Protein AF-A0A7C3ITI5-F1 (afdb_monomer_lite)

Structure (mmCIF, N/CA/C/O backbone):
data_AF-A0A7C3ITI5-F1
#
_entry.id   AF-A0A7C3ITI5-F1
#
loop_
_atom_site.group_PDB
_atom_site.id
_atom_site.type_symbol
_atom_site.label_atom_id
_atom_site.label_alt_id
_atom_site.label_comp_id
_atom_site.label_asym_id
_atom_site.label_entity_id
_atom_site.label_seq_id
_atom_site.pdbx_PDB_ins_code
_atom_site.Cartn_x
_atom_site.Cartn_y
_atom_site.Cartn_z
_atom_site.occupancy
_atom_site.B_iso_or_equiv
_atom_site.auth_seq_id
_atom_site.auth_comp_id
_atom_site.auth_asym_id
_atom_site.auth_atom_id
_atom_site.pdbx_PDB_model_num
ATOM 1 N N . ALA A 1 1 ? 2.422 -7.243 2.481 1.00 80.62 1 ALA A N 1
ATOM 2 C CA . ALA A 1 1 ? 2.087 -6.909 3.890 1.00 80.62 1 ALA A CA 1
ATOM 3 C C . ALA A 1 1 ? 1.734 -5.428 4.066 1.00 80.62 1 ALA A C 1
ATOM 5 O O . ALA A 1 1 ? 0.606 -5.150 4.445 1.00 80.62 1 ALA A O 1
ATOM 6 N N . HIS A 1 2 ? 2.631 -4.502 3.712 1.00 90.94 2 HIS A N 1
ATOM 7 C CA . HIS A 1 2 ? 2.462 -3.052 3.901 1.00 90.94 2 HIS A CA 1
ATOM 8 C C . HIS A 1 2 ? 1.204 -2.448 3.232 1.00 90.94 2 HIS A C 1
ATOM 10 O O . HIS A 1 2 ? 0.507 -1.660 3.861 1.00 90.94 2 HIS A O 1
ATOM 16 N N . VAL A 1 3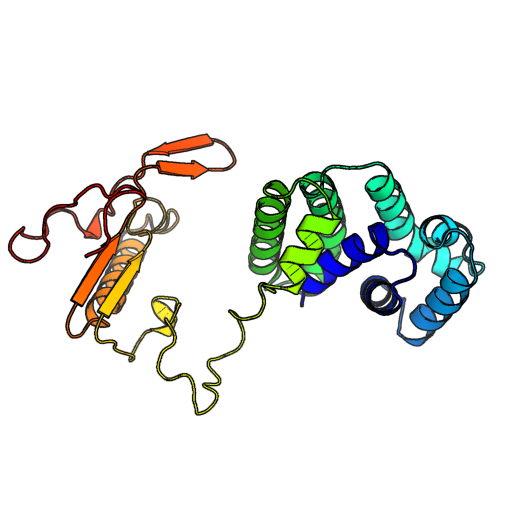 ? 0.831 -2.874 2.013 1.00 92.81 3 VAL A N 1
ATOM 17 C CA . VAL A 1 3 ? -0.438 -2.450 1.370 1.00 92.81 3 VAL A CA 1
ATOM 18 C C . VAL A 1 3 ? -1.643 -2.799 2.250 1.00 92.81 3 VAL A C 1
ATOM 20 O O . VAL A 1 3 ? -2.511 -1.968 2.495 1.00 92.81 3 VAL A O 1
ATOM 23 N N . LYS A 1 4 ? -1.685 -4.031 2.771 1.00 93.44 4 LYS A N 1
ATOM 24 C CA . LYS A 1 4 ? -2.782 -4.500 3.626 1.00 93.44 4 LYS A CA 1
ATOM 25 C C . LYS A 1 4 ? -2.837 -3.725 4.951 1.00 93.44 4 LYS A C 1
ATOM 27 O O . LYS A 1 4 ? -3.928 -3.549 5.483 1.00 93.44 4 LYS A O 1
ATOM 32 N N . ASP A 1 5 ? -1.696 -3.262 5.466 1.00 95.44 5 ASP A N 1
ATOM 33 C CA . ASP A 1 5 ? -1.629 -2.414 6.666 1.00 95.44 5 ASP A CA 1
ATOM 34 C C . ASP A 1 5 ? -2.262 -1.041 6.401 1.00 95.44 5 ASP A C 1
ATOM 36 O O . ASP A 1 5 ? -3.114 -0.604 7.174 1.00 95.44 5 ASP A O 1
ATOM 40 N N . LEU A 1 6 ? -1.928 -0.396 5.276 1.00 96.50 6 LEU A N 1
ATOM 41 C CA . LEU A 1 6 ? -2.550 0.869 4.872 1.00 96.50 6 LEU A CA 1
ATOM 42 C C . LEU A 1 6 ? -4.064 0.696 4.674 1.00 96.50 6 LEU A C 1
ATOM 44 O O . LEU A 1 6 ? -4.856 1.429 5.268 1.00 96.50 6 LEU A O 1
ATOM 48 N N . LEU A 1 7 ? -4.477 -0.314 3.899 1.00 96.62 7 LEU A N 1
ATOM 49 C CA . LEU A 1 7 ? -5.892 -0.583 3.622 1.00 96.62 7 LEU A CA 1
ATOM 50 C C . LEU A 1 7 ? -6.701 -0.871 4.891 1.00 96.62 7 LEU A C 1
ATOM 52 O O . LEU A 1 7 ? -7.879 -0.531 4.938 1.00 96.62 7 LEU A O 1
ATOM 56 N N . ALA A 1 8 ? -6.102 -1.461 5.928 1.00 97.50 8 ALA A N 1
ATOM 57 C CA . ALA A 1 8 ? -6.796 -1.690 7.192 1.00 97.50 8 ALA A CA 1
ATOM 58 C C . ALA A 1 8 ? -7.196 -0.380 7.889 1.00 97.50 8 ALA A C 1
ATOM 60 O O . ALA A 1 8 ? -8.320 -0.282 8.368 1.00 97.50 8 ALA A O 1
ATOM 61 N N . HIS A 1 9 ? -6.355 0.660 7.871 1.00 97.94 9 HIS A N 1
ATOM 62 C CA . HIS A 1 9 ? -6.734 1.970 8.421 1.00 97.94 9 HIS A CA 1
ATOM 63 C C . HIS A 1 9 ? -7.931 2.567 7.672 1.00 97.94 9 HIS A C 1
ATOM 65 O O . HIS A 1 9 ? -8.865 3.074 8.286 1.00 97.94 9 HIS A O 1
ATOM 71 N N . LEU A 1 10 ? -7.928 2.462 6.341 1.00 97.88 10 LEU A N 1
ATOM 72 C CA . LEU A 1 10 ? -9.024 2.933 5.497 1.00 97.88 10 LEU A CA 1
ATOM 73 C C . LEU A 1 10 ? -10.318 2.138 5.727 1.00 97.88 10 LEU A C 1
ATOM 75 O O . LEU A 1 10 ? -11.401 2.718 5.799 1.00 97.88 10 LEU A O 1
ATOM 79 N N . ARG A 1 11 ? -10.217 0.816 5.906 1.00 97.69 11 ARG A N 1
ATOM 80 C CA . ARG A 1 11 ? -11.365 -0.037 6.242 1.00 97.69 11 ARG A CA 1
ATOM 81 C C . ARG A 1 11 ? -12.009 0.352 7.561 1.00 97.69 11 ARG A C 1
ATOM 83 O O . ARG A 1 11 ? -13.227 0.306 7.628 1.00 97.69 11 ARG A O 1
ATOM 90 N N . LEU A 1 12 ? -11.247 0.803 8.558 1.00 96.88 12 LEU A N 1
ATOM 91 C CA . LEU A 1 12 ? -11.820 1.293 9.818 1.00 96.88 12 LEU A CA 1
ATOM 92 C C . LEU A 1 12 ? -12.682 2.548 9.639 1.00 96.88 12 LEU A C 1
ATOM 94 O O . LEU A 1 12 ? -13.636 2.743 10.385 1.00 96.88 12 LEU A O 1
ATOM 98 N N . ILE A 1 13 ? -12.386 3.381 8.639 1.00 96.62 13 ILE A N 1
ATOM 99 C CA . ILE A 1 13 ? -13.217 4.546 8.309 1.00 96.62 13 ILE A CA 1
ATOM 100 C C . ILE A 1 13 ? -14.512 4.115 7.616 1.00 96.62 13 ILE A C 1
ATOM 102 O O . ILE A 1 13 ? -15.578 4.637 7.929 1.00 96.62 13 ILE A O 1
ATOM 106 N N . ALA A 1 14 ? -14.436 3.141 6.706 1.00 95.69 14 ALA A N 1
ATOM 107 C CA . ALA A 1 14 ? -15.611 2.614 6.011 1.00 95.69 14 ALA A CA 1
ATOM 108 C C . ALA A 1 14 ? -16.488 1.713 6.903 1.00 95.69 14 ALA A C 1
ATOM 110 O O . ALA A 1 14 ? -17.709 1.706 6.773 1.00 95.69 14 ALA A O 1
ATOM 111 N N . ASN A 1 15 ? -15.865 0.953 7.803 1.00 95.56 15 ASN A N 1
ATOM 112 C CA . ASN A 1 15 ? -16.496 0.045 8.748 1.00 95.56 15 ASN A CA 1
ATOM 113 C C . ASN A 1 15 ? -15.759 0.080 10.104 1.00 95.56 15 ASN A C 1
ATOM 115 O O . ASN A 1 15 ? -14.840 -0.712 10.339 1.00 95.56 15 ASN A O 1
ATOM 119 N N . PRO A 1 16 ? -16.198 0.942 11.040 1.00 95.12 16 PRO A N 1
ATOM 120 C CA . PRO A 1 16 ? -15.616 1.037 12.379 1.00 95.12 16 PRO A CA 1
ATOM 121 C C . PRO A 1 16 ? -15.719 -0.235 13.232 1.00 95.12 16 PRO A C 1
ATOM 123 O O . PRO A 1 16 ? -15.074 -0.310 14.275 1.00 95.12 16 PRO A O 1
ATOM 126 N N . PHE A 1 17 ? -16.512 -1.227 12.818 1.00 95.19 17 PHE A N 1
ATOM 127 C CA . PHE A 1 17 ? -16.681 -2.500 13.522 1.00 95.19 17 PHE A CA 1
ATOM 128 C C . PHE A 1 17 ? -15.833 -3.637 12.921 1.00 95.19 17 PHE A C 1
ATOM 130 O O . PHE A 1 17 ? -15.938 -4.778 13.360 1.00 95.19 17 PHE A O 1
ATOM 137 N N . ASP A 1 18 ? -14.957 -3.356 11.949 1.00 95.94 18 ASP A N 1
ATOM 138 C CA . ASP A 1 18 ? -14.054 -4.358 11.370 1.00 95.94 18 ASP A CA 1
ATOM 139 C C . ASP A 1 18 ? -12.964 -4.791 12.371 1.00 95.94 18 ASP A C 1
ATOM 141 O O . ASP A 1 18 ? -11.907 -4.168 12.500 1.00 95.94 18 ASP A O 1
ATOM 145 N N . VAL A 1 19 ? -13.227 -5.895 13.077 1.00 94.56 19 VAL A N 1
ATOM 146 C CA . VAL A 1 19 ? -12.325 -6.486 14.080 1.00 94.56 19 VAL A CA 1
ATOM 147 C C . VAL A 1 19 ? -10.970 -6.871 13.480 1.00 94.56 19 VAL A C 1
ATOM 149 O O . VAL A 1 19 ? -9.938 -6.688 14.122 1.00 94.56 19 VAL A O 1
ATOM 152 N N . VAL A 1 20 ? -10.940 -7.358 12.235 1.00 94.75 20 VAL A N 1
ATOM 153 C CA . VAL A 1 20 ? -9.697 -7.805 11.587 1.00 94.75 20 VAL A CA 1
ATOM 154 C C . VAL A 1 20 ? -8.799 -6.609 11.287 1.00 94.75 20 VAL A C 1
ATOM 156 O O . VAL A 1 20 ? -7.590 -6.656 11.536 1.00 94.75 20 VAL A O 1
ATOM 159 N N . SER A 1 21 ? -9.384 -5.522 10.781 1.00 96.88 21 SER A N 1
ATOM 160 C CA . SER A 1 21 ? -8.649 -4.284 10.528 1.00 96.88 21 SER A CA 1
ATOM 161 C C . SER A 1 21 ? -8.173 -3.633 11.829 1.00 96.88 21 SER A C 1
ATOM 163 O O . SER A 1 21 ? -7.023 -3.199 11.886 1.00 96.88 21 SER A O 1
ATOM 165 N N . TRP A 1 22 ? -8.985 -3.647 12.893 1.00 96.94 22 TRP A N 1
ATOM 166 C CA . TRP A 1 22 ? -8.558 -3.174 14.215 1.00 96.94 22 TRP A CA 1
ATOM 167 C C . TRP A 1 22 ? -7.351 -3.945 14.732 1.00 96.94 22 TRP A C 1
ATOM 169 O O . TRP A 1 22 ? -6.339 -3.329 15.062 1.00 96.94 22 TRP A O 1
ATOM 179 N N . HIS A 1 23 ? -7.427 -5.276 14.742 1.00 96.06 23 HIS A N 1
ATOM 180 C CA . HIS A 1 23 ? -6.341 -6.123 15.227 1.00 96.06 23 HIS A CA 1
ATOM 181 C C . HIS A 1 23 ? -5.035 -5.848 14.485 1.00 96.06 23 HIS A C 1
ATOM 183 O O . HIS A 1 23 ? -3.978 -5.660 15.088 1.00 96.06 23 HIS A O 1
ATOM 189 N N . ARG A 1 24 ? -5.121 -5.749 13.155 1.00 96.44 24 ARG A N 1
ATOM 190 C CA . ARG A 1 24 ? -3.974 -5.456 12.299 1.00 96.44 24 ARG A CA 1
ATOM 191 C C . ARG A 1 24 ? -3.355 -4.097 12.609 1.00 96.44 24 ARG A C 1
ATOM 193 O O . ARG A 1 24 ? -2.143 -4.022 12.767 1.00 96.44 24 ARG A O 1
ATOM 200 N N . VAL A 1 25 ? -4.169 -3.046 12.692 1.00 97.12 25 VAL A N 1
ATOM 201 C CA . VAL A 1 25 ? -3.704 -1.673 12.940 1.00 97.12 25 VAL A CA 1
ATOM 202 C C . VAL A 1 25 ? -3.095 -1.539 14.339 1.00 97.12 25 VAL A C 1
ATOM 204 O O . VAL A 1 25 ? -2.039 -0.929 14.494 1.00 97.12 25 VAL A O 1
ATOM 207 N N . LEU A 1 26 ? -3.710 -2.148 15.355 1.00 97.25 26 LEU A N 1
ATOM 208 C CA . LEU A 1 26 ? -3.232 -2.082 16.738 1.00 97.25 26 LEU A CA 1
ATOM 209 C C . LEU A 1 26 ? -1.864 -2.749 16.918 1.00 97.25 26 LEU A C 1
ATOM 211 O O . LEU A 1 26 ? -1.032 -2.222 17.650 1.00 97.25 26 LEU A O 1
ATOM 215 N N . LEU A 1 27 ? -1.603 -3.859 16.222 1.00 96.25 27 LEU A N 1
ATOM 216 C CA . LEU A 1 27 ? -0.312 -4.558 16.272 1.00 96.25 27 LEU A CA 1
ATOM 217 C C . LEU A 1 27 ? 0.850 -3.788 15.622 1.00 96.25 27 LEU A C 1
ATOM 219 O O . LEU A 1 27 ? 2.005 -4.168 15.807 1.00 96.25 27 LEU A O 1
ATOM 223 N N . LEU A 1 28 ? 0.575 -2.710 14.879 1.00 95.31 28 LEU A N 1
ATOM 224 C CA . LEU A 1 28 ? 1.616 -1.819 14.352 1.00 95.31 28 LEU A CA 1
ATOM 225 C C . LEU A 1 28 ? 2.151 -0.859 15.425 1.00 95.31 28 LEU A C 1
ATOM 227 O O . LEU A 1 28 ? 3.245 -0.304 15.279 1.00 95.31 28 LEU A O 1
ATOM 231 N N . LEU A 1 29 ? 1.382 -0.643 16.496 1.00 94.88 29 LEU A N 1
ATOM 232 C CA . LEU A 1 29 ? 1.714 0.304 17.550 1.00 94.88 29 LEU A CA 1
ATOM 233 C C . LEU A 1 29 ? 2.727 -0.295 18.522 1.00 94.88 29 LEU A C 1
ATOM 235 O O . LEU A 1 29 ? 2.579 -1.402 19.042 1.00 94.88 29 LEU A O 1
ATOM 239 N N . GLU A 1 30 ? 3.765 0.480 18.821 1.00 91.56 30 GLU A N 1
ATOM 240 C CA . GLU A 1 30 ? 4.816 0.031 19.722 1.00 91.56 30 GLU A CA 1
ATOM 241 C C . GLU A 1 30 ? 4.278 -0.213 21.134 1.00 91.56 30 GLU A C 1
ATOM 243 O O . GLU A 1 30 ? 3.593 0.630 21.720 1.00 91.56 30 GLU A O 1
ATOM 248 N N . GLY A 1 31 ? 4.623 -1.366 21.707 1.00 90.88 31 GLY A N 1
ATOM 249 C CA . GLY A 1 31 ? 4.166 -1.774 23.034 1.00 90.88 31 GLY A CA 1
ATOM 250 C C . GLY A 1 31 ? 2.723 -2.285 23.081 1.00 90.88 31 GLY A C 1
ATOM 251 O O . GLY A 1 31 ? 2.240 -2.597 24.169 1.00 90.88 31 GLY A O 1
ATOM 252 N N . ILE A 1 32 ? 2.042 -2.420 21.937 1.00 95.81 32 ILE A N 1
ATOM 253 C CA . ILE A 1 32 ? 0.738 -3.083 21.847 1.00 95.81 32 ILE A CA 1
ATOM 254 C C . ILE A 1 32 ? 0.929 -4.475 21.240 1.00 95.81 32 ILE A C 1
ATOM 256 O O . ILE A 1 32 ? 1.024 -4.655 20.033 1.00 95.81 32 ILE A O 1
ATOM 260 N N . GLY A 1 33 ? 1.003 -5.484 22.111 1.00 95.25 33 GLY A N 1
ATOM 261 C CA . GLY A 1 33 ? 1.021 -6.890 21.698 1.00 95.25 33 GLY A CA 1
ATOM 262 C C . GLY A 1 33 ? -0.388 -7.480 21.519 1.00 95.25 33 GLY A C 1
ATOM 263 O O . GLY A 1 33 ? -1.373 -6.842 21.902 1.00 95.25 33 GLY A O 1
ATOM 264 N N . PRO A 1 34 ? -0.503 -8.741 21.054 1.00 96.00 34 PRO A N 1
ATOM 265 C CA . PRO A 1 34 ? -1.788 -9.383 20.742 1.00 96.00 34 PRO A CA 1
ATOM 266 C C . PRO A 1 34 ? -2.806 -9.379 21.887 1.00 96.00 34 PRO A C 1
ATOM 268 O O . PRO A 1 34 ? -3.993 -9.163 21.665 1.00 96.00 34 PRO A O 1
ATOM 271 N N . ARG A 1 35 ? -2.349 -9.561 23.134 1.00 96.00 35 ARG A N 1
ATOM 272 C CA . ARG A 1 35 ? -3.228 -9.522 24.317 1.00 96.00 35 ARG A CA 1
ATOM 273 C C . ARG A 1 35 ? -3.804 -8.128 24.563 1.00 96.00 35 ARG A C 1
ATOM 275 O O . ARG A 1 35 ? -4.977 -8.000 24.890 1.00 96.00 35 ARG A O 1
ATOM 282 N N . THR A 1 36 ? -2.978 -7.093 24.424 1.00 96.19 36 THR A N 1
ATOM 283 C CA . THR A 1 36 ? -3.409 -5.703 24.608 1.00 96.19 36 THR A CA 1
ATOM 284 C C . THR A 1 36 ? -4.324 -5.274 23.464 1.00 96.19 36 THR A C 1
ATOM 286 O O . THR A 1 36 ? -5.348 -4.659 23.733 1.00 96.19 36 THR A O 1
ATOM 289 N N . ALA A 1 37 ? -4.006 -5.657 22.222 1.00 96.81 37 ALA A N 1
ATOM 290 C CA . ALA A 1 37 ? -4.856 -5.415 21.057 1.00 96.81 37 ALA A CA 1
ATOM 291 C C . ALA A 1 37 ? -6.262 -6.006 21.253 1.00 96.81 37 ALA A C 1
ATOM 293 O O . ALA A 1 37 ? -7.238 -5.266 21.192 1.00 96.81 37 ALA A O 1
ATOM 294 N N . ALA A 1 38 ? -6.362 -7.279 21.654 1.00 95.62 38 ALA A N 1
ATOM 295 C CA . ALA A 1 38 ? -7.648 -7.927 21.920 1.00 95.62 38 ALA A CA 1
ATOM 296 C C . ALA A 1 38 ? -8.470 -7.228 23.024 1.00 95.62 38 ALA A C 1
ATOM 298 O O . ALA A 1 38 ? -9.689 -7.116 22.912 1.00 95.62 38 ALA A O 1
ATOM 299 N N . LEU A 1 39 ? -7.821 -6.724 24.084 1.00 95.88 39 LEU A N 1
ATOM 300 C CA . LEU A 1 39 ? -8.498 -5.945 25.132 1.00 95.88 39 LEU A CA 1
ATOM 301 C C . LEU A 1 39 ? -9.035 -4.609 24.602 1.00 95.88 39 LEU A C 1
ATOM 303 O O . LEU A 1 39 ? -10.132 -4.194 24.975 1.00 95.88 39 LEU A O 1
ATOM 307 N N . ILE A 1 40 ? -8.257 -3.931 23.757 1.00 95.94 40 ILE A N 1
ATOM 308 C CA . ILE A 1 40 ? -8.663 -2.675 23.123 1.00 95.94 40 ILE A CA 1
ATOM 309 C C . ILE A 1 40 ? -9.832 -2.932 22.170 1.00 95.94 40 ILE A C 1
ATOM 311 O O . ILE A 1 40 ? -10.834 -2.233 22.255 1.00 95.94 40 ILE A O 1
ATOM 315 N N . GLU A 1 41 ? -9.745 -3.961 21.329 1.00 94.31 41 GLU A N 1
ATOM 316 C CA . GLU A 1 41 ? -10.813 -4.378 20.417 1.00 94.31 41 GLU A CA 1
ATOM 317 C C . GLU A 1 41 ? -12.112 -4.656 21.165 1.00 94.31 41 GLU A C 1
ATOM 319 O O . GLU A 1 41 ? -13.124 -4.033 20.866 1.00 94.31 41 GLU A O 1
ATOM 324 N N . GLN A 1 42 ? -12.089 -5.530 22.177 1.0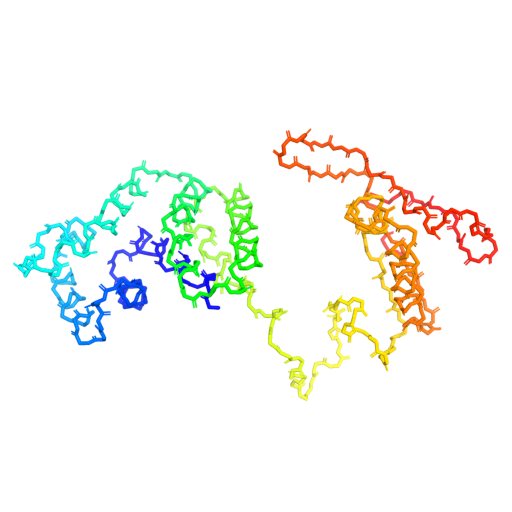0 94.31 42 GLN A N 1
ATOM 325 C CA . GLN A 1 42 ? -13.280 -5.844 22.975 1.00 94.31 42 GLN A CA 1
ATOM 326 C C . GLN A 1 42 ? -13.918 -4.588 23.567 1.00 94.31 42 GLN A C 1
ATOM 328 O O . GLN A 1 42 ? -15.140 -4.447 23.563 1.00 94.31 42 GLN A O 1
ATOM 333 N N . TRP A 1 43 ? -13.093 -3.661 24.057 1.00 95.12 43 TRP A N 1
ATOM 334 C CA . TRP A 1 43 ? -13.585 -2.413 24.614 1.00 95.12 43 TRP A CA 1
ATOM 335 C C . TRP A 1 43 ? -14.192 -1.500 23.545 1.00 95.12 43 TRP A C 1
ATOM 337 O O . TRP A 1 43 ? -15.281 -0.988 23.770 1.00 95.12 43 TRP A O 1
ATOM 347 N N . ILE A 1 44 ? -13.533 -1.331 22.392 1.00 94.25 44 ILE A N 1
ATOM 348 C CA . ILE A 1 44 ? -13.993 -0.511 21.258 1.00 94.25 44 ILE A CA 1
ATOM 349 C C . ILE A 1 44 ? -15.314 -1.042 20.690 1.00 94.25 44 ILE A C 1
ATOM 351 O O . ILE A 1 44 ? -16.221 -0.260 20.419 1.00 94.25 44 ILE A O 1
ATOM 355 N N . GLN A 1 45 ? -15.439 -2.362 20.535 1.00 91.19 45 GLN A N 1
ATOM 356 C CA . GLN A 1 45 ? -16.632 -3.009 19.975 1.00 91.19 45 GLN A CA 1
ATOM 357 C C . GLN A 1 45 ? -17.869 -2.847 20.869 1.00 91.19 45 GLN A C 1
ATOM 359 O O . GLN A 1 45 ? -18.995 -2.910 20.384 1.00 91.19 45 GLN A O 1
ATOM 364 N N . ALA A 1 46 ? -17.677 -2.599 22.166 1.00 94.12 46 ALA A N 1
ATOM 365 C CA . ALA A 1 46 ? -18.764 -2.295 23.092 1.00 94.12 46 ALA A CA 1
ATOM 366 C C . ALA A 1 46 ? -19.228 -0.824 23.031 1.00 94.12 46 ALA A C 1
ATOM 368 O O . ALA A 1 46 ? -20.178 -0.459 23.723 1.00 94.12 46 ALA A O 1
ATOM 369 N N . GLN A 1 47 ? -18.564 0.033 22.246 1.00 94.56 47 GLN A N 1
ATOM 370 C CA . GLN A 1 47 ? -18.863 1.464 22.170 1.00 94.56 47 GLN A CA 1
ATOM 371 C C . GLN A 1 47 ? -19.753 1.784 20.964 1.00 94.56 47 GLN A C 1
ATOM 373 O O . GLN A 1 47 ? -19.559 1.224 19.885 1.00 94.56 47 GLN A O 1
ATOM 378 N N . PRO A 1 48 ? -20.677 2.753 21.086 1.00 92.75 48 PRO A N 1
ATOM 379 C CA . PRO A 1 48 ? -21.516 3.180 19.964 1.00 92.75 48 PRO A CA 1
ATOM 380 C C . PRO A 1 48 ? -20.716 3.893 18.864 1.00 92.75 48 PRO A C 1
ATOM 382 O O . PRO A 1 48 ? -21.131 3.908 17.709 1.00 92.75 48 PRO A O 1
ATOM 385 N N . GLN A 1 49 ? -19.573 4.494 19.215 1.00 92.94 49 GLN A N 1
ATOM 386 C CA . GLN A 1 49 ? -18.680 5.189 18.286 1.00 92.94 49 GLN A CA 1
ATOM 387 C C . GLN A 1 49 ? -17.243 4.665 18.436 1.00 92.94 49 GLN A C 1
ATOM 389 O O . GLN A 1 49 ? -16.435 5.284 19.135 1.00 92.94 49 GLN A O 1
ATOM 394 N N . PRO A 1 50 ? -16.906 3.538 17.780 1.00 92.94 50 PRO A N 1
ATOM 395 C CA . PRO A 1 50 ? -15.608 2.873 17.905 1.00 92.94 50 PRO A CA 1
ATOM 396 C C . PRO A 1 50 ? -14.388 3.789 17.710 1.00 92.94 50 PRO A C 1
ATOM 398 O O . PRO A 1 50 ? -13.456 3.765 18.511 1.00 92.94 50 PRO A O 1
ATOM 401 N N . LEU A 1 51 ? -14.407 4.639 16.673 1.00 92.69 51 LEU A N 1
ATOM 402 C CA . LEU A 1 51 ? -13.277 5.517 16.337 1.00 92.69 51 LEU A CA 1
ATOM 403 C C . LEU A 1 51 ? -13.030 6.583 17.413 1.00 92.69 51 LEU A C 1
ATOM 405 O O . LEU A 1 51 ? -11.893 6.792 17.829 1.00 92.69 51 LEU A O 1
ATOM 409 N N . ALA A 1 52 ? -14.094 7.242 17.884 1.00 91.44 52 ALA A N 1
ATOM 410 C CA . ALA A 1 52 ? -14.000 8.295 18.896 1.00 91.44 52 ALA A CA 1
ATOM 411 C C . ALA A 1 52 ? -13.616 7.730 20.270 1.00 91.44 52 ALA A C 1
ATOM 413 O O . ALA A 1 52 ? -12.895 8.368 21.039 1.00 91.44 52 ALA A O 1
ATOM 414 N N . ALA A 1 53 ? -14.055 6.505 20.560 1.00 92.69 53 ALA A N 1
ATOM 415 C CA . ALA A 1 53 ? -13.775 5.849 21.821 1.00 92.69 53 ALA A CA 1
ATOM 416 C C . ALA A 1 53 ? -12.272 5.645 22.066 1.00 92.69 53 ALA A C 1
ATOM 418 O O . ALA A 1 53 ? -11.841 5.665 23.211 1.00 92.69 53 ALA A O 1
ATOM 419 N N . LEU A 1 54 ? -11.431 5.526 21.034 1.00 92.69 54 LEU A N 1
ATOM 420 C CA . LEU A 1 54 ? -9.984 5.333 21.218 1.00 92.69 54 LEU A CA 1
ATOM 421 C C . LEU A 1 54 ? -9.352 6.329 22.215 1.00 92.69 54 LEU A C 1
ATOM 423 O O . LEU A 1 54 ? -8.473 5.964 22.997 1.00 92.69 54 LEU A O 1
ATOM 427 N N . GLN A 1 55 ? -9.834 7.578 22.213 1.00 91.75 55 GLN A N 1
ATOM 428 C CA . GLN A 1 55 ? -9.352 8.656 23.081 1.00 91.75 55 GLN A CA 1
ATOM 429 C C . GLN A 1 55 ? -9.751 8.489 24.556 1.00 91.75 55 GLN A C 1
ATOM 431 O O . GLN A 1 55 ? -9.134 9.102 25.422 1.00 91.75 55 GLN A O 1
ATOM 436 N N . SER A 1 56 ? -10.750 7.665 24.871 1.00 93.25 56 SER A N 1
ATOM 437 C CA . SER A 1 56 ? -11.247 7.426 26.231 1.00 93.25 56 SER A CA 1
ATOM 438 C C . SER A 1 56 ? -10.915 6.029 26.767 1.00 93.25 56 SER A C 1
ATOM 440 O O . SER A 1 56 ? -11.442 5.637 27.810 1.00 93.25 56 SER A O 1
ATOM 442 N N . PHE A 1 57 ? -9.993 5.297 26.120 1.00 95.88 57 PHE A N 1
ATOM 443 C CA . PHE A 1 57 ? -9.566 3.979 26.599 1.00 95.88 57 PHE A CA 1
ATOM 444 C C . PHE A 1 57 ? -9.104 4.046 28.073 1.00 95.88 57 PHE A C 1
ATOM 446 O O . PHE A 1 57 ? -8.291 4.920 28.406 1.00 95.88 57 PHE A O 1
ATOM 453 N N . PRO A 1 58 ? -9.567 3.153 28.975 1.00 94.12 58 PRO A N 1
ATOM 454 C CA . PRO A 1 58 ? -9.394 3.336 30.420 1.00 94.12 58 PRO A CA 1
ATOM 455 C C . PRO A 1 58 ? -7.937 3.377 30.897 1.00 94.12 58 PRO A C 1
ATOM 457 O O . PRO A 1 58 ? -7.584 4.185 31.760 1.00 94.12 58 PRO A O 1
ATOM 460 N N . ARG A 1 59 ? -7.066 2.529 30.334 1.00 94.62 59 ARG A N 1
ATOM 461 C CA . ARG A 1 59 ? -5.659 2.441 30.758 1.00 94.62 59 ARG A CA 1
ATOM 462 C C . ARG A 1 59 ? -4.839 3.571 30.143 1.00 94.62 59 ARG A C 1
ATOM 464 O O . ARG A 1 59 ? -4.739 3.671 28.923 1.00 94.62 59 ARG A O 1
ATOM 471 N N . ARG A 1 60 ? -4.252 4.417 30.994 1.00 93.19 60 ARG A N 1
ATOM 472 C CA . ARG A 1 60 ? -3.535 5.633 30.581 1.00 93.19 60 ARG A CA 1
ATOM 473 C C . ARG A 1 60 ? -2.308 5.347 29.713 1.00 93.19 60 ARG A C 1
ATOM 475 O O . ARG A 1 60 ? -2.157 5.979 28.678 1.00 93.19 60 ARG A O 1
ATOM 482 N N . ASP A 1 61 ? -1.481 4.392 30.118 1.00 92.81 61 ASP A N 1
ATOM 483 C CA . ASP A 1 61 ? -0.270 3.959 29.411 1.00 92.81 61 ASP A CA 1
ATOM 484 C C . ASP A 1 61 ? -0.571 3.450 27.993 1.00 92.81 61 ASP A C 1
ATOM 486 O O . ASP A 1 61 ? 0.165 3.729 27.048 1.00 92.81 61 ASP A O 1
ATOM 490 N N . VAL A 1 62 ? -1.687 2.738 27.829 1.00 94.44 62 VAL A N 1
ATOM 491 C CA . VAL A 1 62 ? -2.162 2.276 26.520 1.00 94.44 62 VAL A CA 1
ATOM 492 C C . VAL A 1 62 ? -2.756 3.437 25.725 1.00 94.44 62 VAL A C 1
ATOM 494 O O . VAL A 1 62 ? -2.437 3.606 24.553 1.00 94.44 62 VAL A O 1
ATOM 497 N N . ARG A 1 63 ? -3.580 4.279 26.357 1.00 95.06 63 ARG A N 1
ATOM 498 C CA . ARG A 1 63 ? -4.209 5.441 25.717 1.00 95.06 63 ARG A CA 1
ATOM 499 C C . ARG A 1 63 ? -3.182 6.420 25.138 1.00 95.06 63 ARG A C 1
ATOM 501 O O . ARG A 1 63 ? -3.390 6.935 24.045 1.00 95.06 63 ARG A O 1
ATOM 508 N N . GLU A 1 64 ? -2.063 6.644 25.824 1.00 94.38 64 GLU A N 1
ATOM 509 C CA . GLU A 1 64 ? -0.964 7.480 25.319 1.00 94.38 64 GLU A CA 1
ATOM 510 C C . GLU A 1 64 ? -0.390 6.925 24.000 1.00 94.38 64 GLU A C 1
ATOM 512 O O . GLU A 1 64 ? -0.179 7.689 23.058 1.00 94.38 64 GLU A O 1
ATOM 517 N N . ARG A 1 65 ? -0.260 5.596 23.865 1.00 94.75 65 ARG A N 1
ATOM 518 C CA . ARG A 1 65 ? 0.177 4.918 22.623 1.00 94.75 65 ARG A CA 1
ATOM 519 C C . ARG A 1 65 ? -0.866 4.979 21.505 1.00 94.75 65 ARG A C 1
ATOM 521 O O . ARG A 1 65 ? -0.512 4.989 20.331 1.00 94.75 65 ARG A O 1
ATOM 528 N N . LEU A 1 66 ? -2.147 5.030 21.867 1.00 96.12 66 LEU A N 1
ATOM 529 C CA . LEU A 1 66 ? -3.271 5.124 20.932 1.00 96.12 66 LEU A CA 1
ATOM 530 C C . LEU A 1 66 ? -3.489 6.542 20.385 1.00 96.12 66 LEU A C 1
ATOM 532 O O . LEU A 1 66 ? -4.145 6.694 19.359 1.00 96.12 66 LEU A O 1
ATOM 536 N N . SER A 1 67 ? -2.940 7.572 21.034 1.00 94.75 67 SER A N 1
ATOM 537 C CA . SER A 1 67 ? -3.189 8.983 20.702 1.00 94.75 67 SER A CA 1
ATOM 538 C C . SER A 1 67 ? -2.938 9.324 19.228 1.00 94.75 67 SER A C 1
ATOM 540 O O . SER A 1 67 ? -3.804 9.908 18.579 1.00 94.75 67 SER A O 1
ATOM 542 N N . GLY A 1 68 ? -1.804 8.891 18.668 1.00 96.31 68 GLY A N 1
ATOM 543 C CA . GLY A 1 68 ? -1.463 9.134 17.265 1.00 96.31 68 GLY A CA 1
ATOM 544 C C . GLY A 1 68 ? -2.458 8.497 16.290 1.00 96.31 68 GLY A C 1
ATOM 545 O O . GLY A 1 68 ? -2.871 9.142 15.325 1.00 96.31 68 GLY A O 1
ATOM 546 N N . LEU A 1 69 ? -2.890 7.262 16.573 1.00 97.50 69 LEU A N 1
ATOM 547 C CA . LEU A 1 69 ? -3.912 6.572 15.785 1.00 97.50 69 LEU A CA 1
ATOM 548 C C . LEU A 1 69 ? -5.278 7.255 15.927 1.00 97.50 69 LEU A C 1
ATOM 550 O O . LEU A 1 69 ? -5.963 7.467 14.931 1.00 97.50 69 LEU A O 1
ATOM 554 N N . ALA A 1 70 ? -5.659 7.656 17.141 1.00 96.44 70 ALA A N 1
ATOM 555 C CA . ALA A 1 70 ? -6.915 8.357 17.392 1.00 96.44 70 ALA A CA 1
ATOM 556 C C . ALA A 1 70 ? -6.995 9.673 16.603 1.00 96.44 70 ALA A C 1
ATOM 558 O O . ALA A 1 70 ? -7.996 9.938 15.938 1.00 96.44 70 ALA A O 1
ATOM 559 N N . SER A 1 71 ? -5.923 10.472 16.623 1.00 96.69 71 SER A N 1
ATOM 560 C CA . SER A 1 71 ? -5.848 11.720 15.860 1.00 96.69 71 SER A CA 1
ATOM 561 C C . SER A 1 71 ? -5.867 11.486 14.350 1.00 96.69 71 SER A C 1
ATOM 563 O O . SER A 1 71 ? -6.450 12.291 13.626 1.00 96.69 71 SER A O 1
ATOM 565 N N . LEU A 1 72 ? -5.246 10.407 13.856 1.00 97.88 72 LEU A N 1
ATOM 566 C CA . LEU A 1 72 ? -5.351 10.028 12.447 1.00 97.88 72 LEU A CA 1
ATOM 567 C C . LEU A 1 72 ? -6.804 9.719 12.074 1.00 97.88 72 LEU A C 1
ATOM 569 O O . LEU A 1 72 ? -7.325 10.327 11.145 1.00 97.88 72 LEU A O 1
ATOM 573 N N . LEU A 1 73 ? -7.459 8.801 12.789 1.00 96.88 73 LEU A N 1
ATOM 574 C CA . LEU A 1 73 ? -8.825 8.368 12.471 1.00 96.88 73 LEU A CA 1
ATOM 575 C C . LEU A 1 73 ? -9.817 9.536 12.520 1.00 96.88 73 LEU A C 1
ATOM 577 O O . LEU A 1 73 ? -10.697 9.640 11.666 1.00 96.88 73 LEU A O 1
ATOM 581 N N . GLU A 1 74 ? -9.631 10.460 13.464 1.00 95.19 74 GLU A N 1
ATOM 582 C CA . GLU A 1 74 ? -10.404 11.696 13.525 1.00 95.19 74 GLU A CA 1
ATOM 583 C C . GLU A 1 74 ? -10.191 12.572 12.281 1.00 95.19 74 GLU A C 1
ATOM 585 O O . GLU A 1 74 ? -11.174 13.011 11.681 1.00 95.19 74 GLU A O 1
ATOM 590 N N . ARG A 1 75 ? -8.944 12.793 11.835 1.00 96.31 75 ARG A N 1
ATOM 591 C CA . ARG A 1 75 ? -8.676 13.532 10.586 1.00 96.31 75 ARG A CA 1
ATOM 592 C C . ARG A 1 75 ? -9.306 12.846 9.376 1.00 96.31 75 ARG A C 1
ATOM 594 O O . ARG A 1 75 ? -9.985 13.509 8.598 1.00 96.31 75 ARG A O 1
ATOM 601 N N . LEU A 1 76 ? -9.146 11.529 9.250 1.00 96.75 76 LEU A N 1
ATOM 602 C CA . LEU A 1 76 ? -9.691 10.756 8.132 1.00 96.75 76 LEU A CA 1
ATOM 603 C C . LEU A 1 76 ? -11.220 10.816 8.060 1.00 96.75 76 LEU A C 1
ATOM 605 O O . LEU A 1 76 ? -11.767 10.890 6.962 1.00 96.75 76 LEU A O 1
ATOM 609 N N . SER A 1 77 ? -11.904 10.828 9.211 1.00 93.62 77 SER A N 1
ATOM 610 C CA . SER A 1 77 ? -13.370 10.940 9.281 1.00 93.62 77 SER A CA 1
ATOM 611 C C . SER A 1 77 ? -13.919 12.276 8.764 1.00 93.62 77 SER A C 1
ATOM 613 O O . SER A 1 77 ? -15.093 12.362 8.413 1.00 93.62 77 SER A O 1
ATOM 615 N N . ARG A 1 78 ? -13.076 13.315 8.694 1.00 95.12 78 ARG A N 1
ATOM 616 C CA . ARG A 1 78 ? -13.431 14.643 8.167 1.00 95.12 78 ARG A CA 1
ATOM 617 C C . ARG A 1 78 ? -13.169 14.773 6.666 1.00 95.12 78 ARG A C 1
ATOM 619 O O . ARG A 1 78 ? -13.647 15.722 6.050 1.00 95.12 78 ARG A O 1
ATOM 626 N N . LEU A 1 79 ? -12.406 13.850 6.086 1.00 95.50 79 LEU A N 1
ATOM 627 C CA . LEU A 1 79 ? -12.094 13.817 4.662 1.00 95.50 79 LEU A CA 1
ATOM 628 C C . LEU A 1 79 ? -13.128 12.977 3.910 1.00 95.50 79 LEU A C 1
ATOM 630 O O . LEU A 1 79 ? -13.632 11.979 4.419 1.00 95.50 79 LEU A O 1
ATOM 634 N N . THR A 1 80 ? -13.414 13.367 2.671 1.00 93.44 80 THR A N 1
ATOM 635 C CA . THR A 1 80 ? -14.335 12.639 1.778 1.00 93.44 80 THR A CA 1
ATOM 636 C C . THR A 1 80 ? -13.638 12.086 0.537 1.00 93.44 80 THR A C 1
ATOM 638 O O . THR A 1 80 ? -14.124 11.127 -0.063 1.00 93.44 80 THR A O 1
ATOM 641 N N . ASN A 1 81 ? -12.487 12.657 0.168 1.00 95.62 81 ASN A N 1
ATOM 642 C CA . ASN A 1 81 ? -11.698 12.228 -0.975 1.00 95.62 81 ASN A CA 1
ATOM 643 C C . ASN A 1 81 ? -10.828 11.006 -0.602 1.00 95.62 81 ASN A C 1
ATOM 645 O O . ASN A 1 81 ? -9.989 11.116 0.298 1.00 95.62 81 ASN A O 1
ATOM 649 N N . PRO A 1 82 ? -10.974 9.859 -1.294 1.00 96.88 82 PRO A N 1
ATOM 650 C CA . PRO A 1 82 ? -10.192 8.660 -1.000 1.00 96.88 82 PRO A CA 1
ATOM 651 C C . PRO A 1 82 ? -8.684 8.847 -1.203 1.00 96.88 82 PRO A C 1
ATOM 653 O O . PRO A 1 82 ? -7.904 8.256 -0.458 1.00 96.88 82 PRO A O 1
ATOM 656 N N . ALA A 1 83 ? -8.248 9.677 -2.155 1.00 96.44 83 ALA A N 1
ATOM 657 C CA . ALA A 1 83 ? -6.827 9.954 -2.358 1.00 96.44 83 ALA A CA 1
ATOM 658 C C . ALA A 1 83 ? -6.227 10.719 -1.172 1.00 96.44 83 ALA A C 1
ATOM 660 O O . ALA A 1 83 ? -5.173 10.338 -0.672 1.00 96.44 83 ALA A O 1
ATOM 661 N N . GLU A 1 84 ? -6.932 11.735 -0.665 1.00 97.69 84 GLU A N 1
ATOM 662 C CA . GLU A 1 84 ? -6.505 12.500 0.516 1.00 97.69 84 GLU A CA 1
ATOM 663 C C . GLU A 1 84 ? -6.494 11.628 1.777 1.00 97.69 84 GLU A C 1
ATOM 665 O O . GLU A 1 84 ? -5.554 11.693 2.566 1.00 97.69 84 GLU A O 1
ATOM 670 N N . GLN A 1 85 ? -7.500 10.762 1.947 1.00 98.12 85 GLN A N 1
ATOM 671 C CA . GLN A 1 85 ? -7.527 9.789 3.043 1.00 98.12 85 GLN A CA 1
ATOM 672 C C . GLN A 1 85 ? -6.346 8.815 2.962 1.00 98.12 85 GLN A C 1
ATOM 674 O O . GLN A 1 85 ? -5.693 8.546 3.968 1.00 98.12 85 GLN A O 1
ATOM 679 N N . THR A 1 86 ? -6.046 8.301 1.769 1.00 97.81 86 THR A N 1
ATOM 680 C CA . THR A 1 86 ? -4.932 7.367 1.547 1.00 97.81 86 THR A CA 1
ATOM 681 C C . THR A 1 86 ? -3.586 8.044 1.811 1.00 97.81 86 THR A C 1
ATOM 683 O O . THR A 1 86 ? -2.726 7.452 2.462 1.00 97.81 86 THR A O 1
ATOM 686 N N . ASP A 1 87 ? -3.418 9.295 1.376 1.00 97.81 87 ASP A N 1
ATOM 687 C CA . ASP A 1 87 ? -2.211 10.097 1.601 1.00 97.81 87 ASP A CA 1
ATOM 688 C C . ASP A 1 87 ? -2.001 10.440 3.090 1.00 97.81 87 ASP A C 1
ATOM 690 O O . ASP A 1 87 ? -0.887 10.337 3.605 1.00 97.81 87 ASP A O 1
ATOM 694 N N . GLU A 1 88 ? -3.068 10.752 3.836 1.00 98.12 88 GLU A N 1
ATOM 695 C CA . GLU A 1 88 ? -3.002 10.931 5.295 1.00 98.12 88 GLU A CA 1
ATOM 696 C C . GLU A 1 88 ? -2.571 9.652 6.027 1.00 98.12 88 GLU A C 1
ATOM 698 O O . GLU A 1 88 ? -1.725 9.711 6.926 1.00 98.12 88 GLU A O 1
ATOM 703 N N . VAL A 1 89 ? -3.109 8.487 5.640 1.00 98.25 89 VAL A N 1
ATOM 704 C CA . VAL A 1 89 ? -2.660 7.204 6.208 1.00 98.25 89 VAL A CA 1
ATOM 705 C C . VAL A 1 89 ? -1.202 6.943 5.839 1.00 98.25 89 VAL A C 1
ATOM 707 O O . VAL A 1 89 ? -0.432 6.514 6.698 1.00 98.25 89 VAL A O 1
ATOM 710 N N . LEU A 1 90 ? -0.797 7.223 4.596 1.00 97.56 90 LEU A N 1
ATOM 711 C CA . LEU A 1 90 ? 0.584 7.059 4.152 1.00 97.56 90 LEU A CA 1
ATOM 712 C C . LEU A 1 90 ? 1.541 7.901 5.003 1.00 97.56 90 LEU A C 1
ATOM 714 O O . LEU A 1 90 ? 2.504 7.355 5.542 1.00 97.56 90 LEU A O 1
ATOM 718 N N . ARG A 1 91 ? 1.249 9.195 5.203 1.00 97.81 91 ARG A N 1
ATOM 719 C CA . ARG A 1 91 ? 2.042 10.083 6.072 1.00 97.81 91 ARG A CA 1
ATOM 720 C C . ARG A 1 91 ? 2.208 9.521 7.483 1.00 97.81 91 ARG A C 1
ATOM 722 O O . ARG A 1 91 ? 3.300 9.584 8.040 1.00 97.81 91 ARG A O 1
ATOM 729 N N . TYR A 1 92 ? 1.138 8.971 8.054 1.00 97.81 92 TYR A N 1
ATOM 730 C CA . TYR A 1 92 ? 1.173 8.352 9.378 1.00 97.81 92 TYR A CA 1
ATOM 731 C C . TYR A 1 92 ? 1.973 7.042 9.412 1.00 97.81 92 TYR A C 1
ATOM 733 O O . TYR A 1 92 ? 2.683 6.774 10.380 1.00 97.81 92 TYR A O 1
ATOM 741 N N . TYR A 1 93 ? 1.856 6.217 8.372 1.00 96.88 93 TYR A N 1
ATOM 742 C CA . TYR A 1 93 ? 2.428 4.875 8.340 1.00 96.88 93 TYR A CA 1
ATOM 743 C C . TYR A 1 93 ? 3.913 4.855 7.947 1.00 96.88 93 TYR A C 1
ATOM 745 O O . TYR A 1 93 ? 4.623 3.950 8.376 1.00 96.88 93 TYR A O 1
ATOM 753 N N . VAL A 1 94 ? 4.419 5.844 7.195 1.00 95.75 94 VAL A N 1
ATOM 754 C CA . VAL A 1 94 ? 5.833 5.899 6.755 1.00 95.75 94 VAL A CA 1
ATOM 755 C C . VAL A 1 94 ? 6.835 5.730 7.912 1.00 95.75 94 VAL A C 1
ATOM 757 O O . VAL A 1 94 ? 7.675 4.837 7.805 1.00 95.75 94 VAL A O 1
ATOM 760 N N . PRO A 1 95 ? 6.734 6.452 9.046 1.00 95.38 95 PRO A N 1
ATOM 761 C CA . PRO A 1 95 ? 7.651 6.241 10.171 1.00 95.38 95 PRO A CA 1
ATOM 762 C C . PRO A 1 95 ? 7.592 4.820 10.761 1.00 95.38 95 PRO A C 1
ATOM 764 O O . PRO A 1 95 ? 8.603 4.280 11.212 1.00 95.38 95 PRO A O 1
ATOM 767 N N . LEU A 1 96 ? 6.411 4.187 10.755 1.00 94.00 96 LEU A N 1
ATOM 768 C CA . LEU A 1 96 ? 6.234 2.807 11.224 1.00 94.00 96 LEU A CA 1
ATOM 769 C C . LEU A 1 96 ? 6.871 1.810 10.246 1.00 94.00 96 LEU A C 1
ATOM 771 O O . LEU A 1 96 ? 7.536 0.863 10.671 1.00 94.00 96 LEU A O 1
ATOM 775 N N . LEU A 1 97 ? 6.694 2.054 8.946 1.00 94.06 97 LEU A N 1
ATOM 776 C CA . LEU A 1 97 ? 7.257 1.268 7.854 1.00 94.06 97 LEU A CA 1
ATOM 777 C C . LEU A 1 97 ? 8.790 1.309 7.860 1.00 94.06 97 LEU A C 1
ATOM 779 O O . LEU A 1 97 ? 9.414 0.257 7.755 1.00 94.06 97 LEU A O 1
ATOM 783 N N . GLU A 1 98 ? 9.383 2.496 8.008 1.00 94.38 98 GLU A N 1
ATOM 784 C CA . GLU A 1 98 ? 10.838 2.702 8.066 1.00 94.38 98 GLU A CA 1
ATOM 785 C C . GLU A 1 98 ? 11.469 1.941 9.232 1.00 94.38 98 GLU A C 1
ATOM 787 O O . GLU A 1 98 ? 12.495 1.283 9.071 1.00 94.38 98 GLU A O 1
ATOM 792 N N . ARG A 1 99 ? 10.812 1.949 10.396 1.00 91.88 99 ARG A N 1
ATOM 793 C CA . ARG A 1 99 ? 11.274 1.192 11.562 1.00 91.88 99 ARG A CA 1
ATOM 794 C C . ARG A 1 99 ? 11.155 -0.320 11.370 1.00 91.88 99 ARG A C 1
ATOM 796 O O . ARG A 1 99 ? 12.032 -1.058 11.807 1.00 91.88 99 ARG A O 1
ATOM 803 N N . GLN A 1 100 ? 10.055 -0.791 10.782 1.00 89.94 100 GLN A N 1
ATOM 804 C CA . GLN A 1 100 ? 9.800 -2.225 10.618 1.00 89.94 100 GLN A CA 1
ATOM 805 C C . GLN A 1 100 ? 10.623 -2.841 9.477 1.00 89.94 100 GLN A C 1
ATOM 807 O O . GLN A 1 100 ? 10.969 -4.020 9.546 1.00 89.94 100 GLN A O 1
ATOM 812 N N . TYR A 1 101 ? 10.936 -2.060 8.440 1.00 90.31 101 TYR A N 1
ATOM 813 C CA . TYR A 1 101 ? 11.651 -2.513 7.246 1.00 90.31 101 TYR A CA 1
ATOM 814 C C . TYR A 1 101 ? 12.770 -1.533 6.836 1.00 90.31 101 TYR A C 1
ATOM 816 O O . TYR A 1 101 ? 12.673 -0.940 5.761 1.00 90.31 101 TYR A O 1
ATOM 824 N N . PRO A 1 102 ? 13.849 -1.373 7.626 1.00 89.94 102 PRO A N 1
ATOM 825 C CA . PRO A 1 102 ? 14.886 -0.370 7.362 1.00 89.94 102 PRO A CA 1
ATOM 826 C C . PRO A 1 102 ? 15.494 -0.443 5.955 1.00 89.94 102 PRO A C 1
ATOM 828 O O . PRO A 1 102 ? 15.707 0.595 5.337 1.00 89.94 102 PRO A O 1
ATOM 831 N N . ASP A 1 103 ? 15.678 -1.643 5.402 1.00 87.62 103 ASP A N 1
ATOM 832 C CA . ASP A 1 103 ? 16.316 -1.824 4.089 1.00 87.62 103 ASP A CA 1
ATOM 833 C C . ASP A 1 103 ? 15.321 -1.824 2.908 1.00 87.62 103 ASP A C 1
ATOM 835 O O . ASP A 1 103 ? 15.679 -1.489 1.781 1.00 87.62 103 ASP A O 1
ATOM 839 N N . ASP A 1 104 ? 14.052 -2.181 3.147 1.00 88.44 104 ASP A N 1
ATOM 840 C CA . ASP A 1 104 ? 13.023 -2.369 2.102 1.00 88.44 104 ASP A CA 1
ATOM 841 C C . ASP A 1 104 ? 11.976 -1.235 2.081 1.00 88.44 104 ASP A C 1
ATOM 843 O O . ASP A 1 104 ? 11.117 -1.173 1.194 1.00 88.44 104 ASP A O 1
ATOM 847 N N . HIS A 1 105 ? 12.029 -0.300 3.038 1.00 90.56 105 HIS A N 1
ATOM 848 C CA . HIS A 1 105 ? 11.081 0.813 3.115 1.00 90.56 105 HIS A CA 1
ATOM 849 C C . HIS A 1 105 ? 11.016 1.676 1.841 1.00 90.56 105 HIS A C 1
ATOM 851 O O . HIS A 1 105 ? 9.898 2.071 1.508 1.00 90.56 105 HIS A O 1
ATOM 857 N N . PRO A 1 106 ? 12.099 1.942 1.066 1.00 89.00 106 PRO A N 1
ATOM 858 C CA . PRO A 1 106 ? 11.988 2.804 -0.111 1.00 89.00 106 PRO A CA 1
ATOM 859 C C . PRO A 1 106 ? 11.130 2.172 -1.211 1.00 89.00 106 PRO A C 1
ATOM 861 O O . PRO A 1 106 ? 10.344 2.861 -1.860 1.00 89.00 106 PRO A O 1
ATOM 864 N N . ARG A 1 107 ? 11.244 0.850 -1.406 1.00 88.94 107 ARG A N 1
ATOM 865 C CA . ARG A 1 107 ? 10.423 0.099 -2.365 1.00 88.94 107 ARG A CA 1
ATOM 866 C C . ARG A 1 107 ? 8.969 0.058 -1.908 1.00 88.94 107 ARG A C 1
ATOM 868 O O . ARG A 1 107 ? 8.085 0.457 -2.656 1.00 88.94 107 ARG A O 1
ATOM 875 N N . ARG A 1 108 ? 8.732 -0.328 -0.652 1.00 90.75 108 ARG A N 1
ATOM 876 C CA . ARG A 1 108 ? 7.379 -0.399 -0.074 1.00 90.75 108 ARG A CA 1
ATOM 877 C C . ARG A 1 108 ? 6.678 0.953 -0.063 1.00 90.75 108 ARG A C 1
ATOM 879 O O . ARG A 1 108 ? 5.476 1.028 -0.279 1.00 90.75 108 ARG A O 1
ATOM 886 N N . ARG A 1 109 ? 7.420 2.035 0.171 1.00 91.94 109 ARG A N 1
ATOM 887 C CA . ARG A 1 109 ? 6.892 3.396 0.094 1.00 91.94 109 ARG A CA 1
ATOM 888 C C . ARG A 1 109 ? 6.407 3.720 -1.318 1.00 91.94 109 ARG A C 1
ATOM 890 O O . ARG A 1 109 ? 5.303 4.236 -1.440 1.00 91.94 109 ARG A O 1
ATOM 897 N N . LYS A 1 110 ? 7.164 3.365 -2.365 1.00 88.62 110 LYS A N 1
ATOM 898 C CA . LYS A 1 110 ? 6.722 3.537 -3.762 1.00 88.62 110 LYS A CA 1
ATOM 899 C C . LYS A 1 110 ? 5.433 2.767 -4.055 1.00 88.62 110 LYS A C 1
ATOM 901 O O . LYS A 1 110 ? 4.542 3.314 -4.697 1.00 88.62 110 LYS A O 1
ATOM 906 N N . ASP A 1 111 ? 5.301 1.542 -3.546 1.00 88.88 111 ASP A N 1
ATOM 907 C CA . ASP A 1 111 ? 4.072 0.750 -3.696 1.00 88.88 111 ASP A CA 1
ATOM 908 C C . ASP A 1 111 ? 2.861 1.469 -3.071 1.00 88.88 111 ASP A C 1
ATOM 910 O O . ASP A 1 111 ? 1.792 1.560 -3.678 1.00 88.88 111 ASP A O 1
ATOM 914 N N . LEU A 1 112 ? 3.030 2.058 -1.883 1.00 92.75 112 LEU A N 1
ATOM 915 C CA . LEU A 1 112 ? 1.971 2.837 -1.233 1.00 92.75 112 LEU A CA 1
ATOM 916 C C . LEU A 1 112 ? 1.707 4.184 -1.926 1.00 92.75 112 LEU A C 1
ATOM 918 O O . LEU A 1 112 ? 0.564 4.629 -1.994 1.00 92.75 112 LEU A O 1
ATOM 922 N N . GLU A 1 113 ? 2.732 4.831 -2.479 1.00 91.81 113 GLU A N 1
ATOM 923 C CA . GLU A 1 113 ? 2.572 6.045 -3.284 1.00 91.81 113 GLU A CA 1
ATOM 924 C C . GLU A 1 113 ? 1.787 5.760 -4.573 1.00 91.81 113 GLU A C 1
ATOM 926 O O . GLU A 1 113 ? 0.999 6.607 -5.001 1.00 91.81 113 GLU A O 1
ATOM 931 N N . HIS A 1 114 ? 1.948 4.582 -5.188 1.00 89.94 114 HIS A N 1
ATOM 932 C CA . HIS A 1 114 ? 1.093 4.135 -6.293 1.00 89.94 114 HIS A CA 1
ATOM 933 C C . HIS A 1 114 ? -0.352 3.919 -5.842 1.00 89.94 114 HIS A C 1
ATOM 935 O O . HIS A 1 114 ? -1.269 4.331 -6.550 1.00 89.94 114 HIS A O 1
ATOM 941 N N . LEU A 1 115 ? -0.559 3.362 -4.647 1.00 91.69 115 LEU A N 1
ATOM 942 C CA . LEU A 1 115 ? -1.890 3.155 -4.076 1.00 91.69 115 LEU A CA 1
ATOM 943 C C . LEU A 1 115 ? -2.667 4.473 -3.897 1.00 91.69 115 LEU A C 1
ATOM 945 O O . LEU A 1 115 ? -3.865 4.509 -4.160 1.00 91.69 115 LEU A O 1
ATOM 949 N N . VAL A 1 116 ? -1.989 5.572 -3.538 1.00 94.00 116 VAL A N 1
ATOM 950 C CA . VAL A 1 116 ? -2.587 6.927 -3.532 1.00 94.00 116 VAL A CA 1
ATOM 951 C C . VAL A 1 116 ? -3.032 7.349 -4.938 1.00 94.00 116 VAL A C 1
ATOM 953 O O . VAL A 1 116 ? -4.093 7.948 -5.101 1.00 94.00 116 VAL A O 1
ATOM 956 N N . GLY A 1 117 ? -2.243 7.006 -5.961 1.00 89.56 117 GLY A N 1
ATOM 957 C CA . GLY A 1 117 ? -2.592 7.242 -7.364 1.00 89.56 117 GLY A CA 1
ATOM 958 C C . GLY A 1 117 ? -3.876 6.509 -7.758 1.00 89.56 117 GLY A C 1
ATOM 959 O O . GLY A 1 117 ? -4.814 7.141 -8.234 1.00 89.56 117 GLY A O 1
ATOM 960 N N . LEU A 1 118 ? -3.951 5.210 -7.461 1.00 91.12 118 LEU A N 1
ATOM 961 C CA . LEU A 1 118 ? -5.144 4.389 -7.702 1.00 91.12 118 LEU A CA 1
ATOM 962 C C . LEU A 1 118 ? -6.369 4.936 -6.962 1.00 91.12 118 LEU A C 1
ATOM 964 O O . LEU A 1 118 ? -7.447 5.044 -7.536 1.00 91.12 118 LEU A O 1
ATOM 968 N N . ALA A 1 119 ? -6.208 5.358 -5.705 1.00 94.25 119 ALA A N 1
ATOM 969 C CA . ALA A 1 119 ? -7.295 5.952 -4.932 1.00 94.25 119 ALA A CA 1
ATOM 970 C C . ALA A 1 119 ? -7.879 7.211 -5.601 1.00 94.25 119 ALA A C 1
ATOM 972 O O . ALA A 1 119 ? -9.075 7.464 -5.465 1.00 94.25 119 ALA A O 1
ATOM 973 N N . SER A 1 120 ? -7.075 7.971 -6.356 1.00 92.94 120 SER A N 1
ATOM 974 C CA . SER A 1 120 ? -7.531 9.187 -7.047 1.00 92.94 120 SER A CA 1
ATOM 975 C C . SER A 1 120 ? -8.439 8.923 -8.253 1.00 92.94 120 SER A C 1
ATOM 977 O O . SER A 1 120 ? -9.167 9.818 -8.680 1.00 92.94 120 SER A O 1
ATOM 979 N N . GLU A 1 121 ? -8.470 7.688 -8.756 1.00 92.69 121 GLU A N 1
ATOM 980 C CA . GLU A 1 121 ? -9.361 7.255 -9.841 1.00 92.69 121 GLU A CA 1
ATOM 981 C C . GLU A 1 121 ? -10.788 6.951 -9.347 1.00 92.69 121 GLU A C 1
ATOM 983 O O . GLU A 1 121 ? -11.713 6.774 -10.145 1.00 92.69 121 GLU A O 1
ATOM 988 N N . HIS A 1 122 ? -11.004 6.919 -8.028 1.00 94.50 122 HIS A N 1
ATOM 989 C CA . HIS A 1 122 ? -12.280 6.556 -7.421 1.00 94.50 122 HIS A CA 1
ATOM 990 C C . HIS A 1 122 ? -12.990 7.749 -6.776 1.00 94.50 122 HIS A C 1
ATOM 992 O O . HIS A 1 122 ? -12.396 8.597 -6.119 1.00 94.50 122 HIS A O 1
ATOM 998 N N . ARG A 1 123 ? -14.322 7.780 -6.907 1.00 92.12 123 ARG A N 1
ATOM 999 C CA . ARG A 1 123 ? -15.167 8.867 -6.375 1.00 92.12 123 ARG A CA 1
ATOM 1000 C C . ARG A 1 123 ? -15.448 8.770 -4.875 1.00 92.12 123 ARG A C 1
ATOM 1002 O O . ARG A 1 123 ? -15.921 9.736 -4.288 1.00 92.12 123 ARG A O 1
ATOM 1009 N N . SER A 1 124 ? -15.242 7.603 -4.267 1.00 96.38 124 SER A N 1
ATOM 1010 C CA . SER A 1 124 ? -15.504 7.376 -2.846 1.00 96.38 124 SER A CA 1
ATOM 1011 C C . SER A 1 124 ? -14.594 6.293 -2.278 1.00 96.38 124 SER A C 1
ATOM 1013 O O . SER A 1 124 ? -14.133 5.405 -3.001 1.00 96.38 124 SER A O 1
ATOM 1015 N N . LEU A 1 125 ? -14.389 6.336 -0.960 1.00 96.56 125 LEU A N 1
ATOM 1016 C CA . LEU A 1 125 ? -13.607 5.335 -0.236 1.00 96.56 125 LEU A CA 1
ATOM 1017 C C . LEU A 1 125 ? -14.154 3.917 -0.418 1.00 96.56 125 LEU A C 1
ATOM 1019 O O . LEU A 1 125 ? -13.389 2.983 -0.636 1.00 96.56 125 LEU A O 1
ATOM 1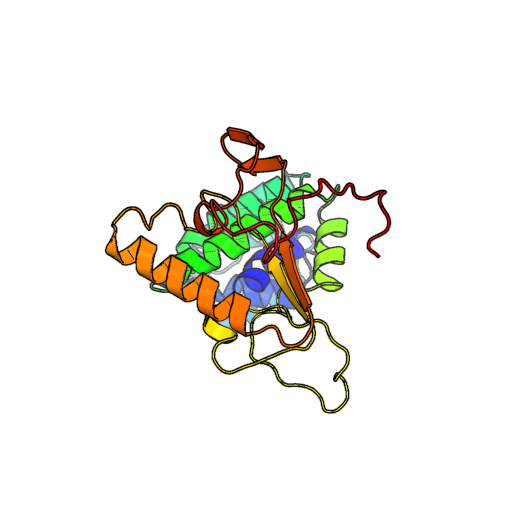023 N N . LEU A 1 126 ? -15.479 3.752 -0.371 1.00 96.12 126 LEU A N 1
ATOM 1024 C CA . LEU A 1 126 ? -16.112 2.444 -0.533 1.00 96.12 126 LEU A CA 1
ATOM 1025 C C . LEU A 1 126 ? -15.868 1.862 -1.933 1.00 96.12 126 LEU A C 1
ATOM 1027 O O . LEU A 1 126 ? -15.583 0.672 -2.052 1.00 96.12 126 LEU A O 1
ATOM 1031 N N . ALA A 1 127 ? -15.932 2.693 -2.981 1.00 95.25 127 ALA A N 1
ATOM 1032 C CA . ALA A 1 127 ? -15.637 2.259 -4.346 1.00 95.25 127 ALA A CA 1
ATOM 1033 C C . ALA A 1 127 ? -14.176 1.806 -4.483 1.00 95.25 127 ALA A C 1
ATOM 1035 O O . ALA A 1 127 ? -13.914 0.738 -5.033 1.00 95.25 127 ALA A O 1
ATOM 1036 N N . PHE A 1 128 ? -13.242 2.573 -3.914 1.00 96.06 128 PHE A N 1
ATOM 1037 C CA . PHE A 1 128 ? -11.827 2.212 -3.895 1.00 96.06 128 PHE A CA 1
ATOM 1038 C C . PHE A 1 128 ? -11.569 0.900 -3.138 1.00 96.06 128 PHE A C 1
ATOM 1040 O O . PHE A 1 128 ? -10.942 -0.012 -3.670 1.00 96.06 128 PHE A O 1
ATOM 1047 N N . LEU A 1 129 ? -12.100 0.756 -1.920 1.00 95.50 129 LEU A N 1
ATOM 1048 C CA . LEU A 1 129 ? -11.929 -0.461 -1.118 1.00 95.50 129 LEU A CA 1
ATOM 1049 C C . LEU A 1 129 ? -12.559 -1.696 -1.776 1.00 95.50 129 LEU A C 1
ATOM 1051 O O . LEU A 1 129 ? -12.021 -2.791 -1.631 1.00 95.50 129 LEU A O 1
ATOM 1055 N N . THR A 1 130 ? -13.666 -1.521 -2.504 1.00 93.62 130 THR A N 1
ATOM 1056 C CA . THR A 1 130 ? -14.299 -2.596 -3.283 1.00 93.62 130 THR A CA 1
ATOM 1057 C C . THR A 1 130 ? -13.399 -3.030 -4.436 1.00 93.62 130 THR A C 1
ATOM 1059 O O . THR A 1 130 ? -13.172 -4.223 -4.607 1.00 93.62 130 THR A O 1
ATOM 1062 N N . HIS A 1 131 ? -12.826 -2.076 -5.177 1.00 91.12 131 HIS A N 1
ATOM 1063 C CA . HIS A 1 131 ? -11.868 -2.372 -6.241 1.00 91.12 131 HIS A CA 1
ATOM 1064 C C . HIS A 1 131 ? -10.656 -3.151 -5.706 1.00 91.12 131 HIS A C 1
ATOM 1066 O O . HIS A 1 131 ? -10.339 -4.213 -6.227 1.00 91.12 131 HIS A O 1
ATOM 1072 N N . MET A 1 132 ? -10.069 -2.711 -4.588 1.00 90.88 132 MET A N 1
ATOM 1073 C CA . MET A 1 132 ? -8.934 -3.395 -3.946 1.00 90.88 132 MET A CA 1
ATOM 1074 C C . MET A 1 132 ? -9.265 -4.781 -3.373 1.00 90.88 132 MET A C 1
ATOM 1076 O O . MET A 1 132 ? -8.355 -5.549 -3.066 1.00 90.88 132 MET A O 1
ATOM 1080 N N . ALA A 1 133 ? -10.544 -5.090 -3.148 1.00 87.62 133 ALA A N 1
ATOM 1081 C CA . ALA A 1 133 ? -10.977 -6.419 -2.724 1.00 87.62 133 ALA A CA 1
ATOM 1082 C C . ALA A 1 133 ? -11.166 -7.379 -3.909 1.00 87.62 133 ALA A C 1
ATOM 1084 O O . ALA A 1 133 ? -11.012 -8.583 -3.724 1.00 87.62 133 ALA A O 1
ATOM 1085 N N . LEU A 1 134 ? -11.505 -6.849 -5.089 1.00 85.25 134 LEU A N 1
ATOM 1086 C CA . LEU A 1 134 ? -11.683 -7.617 -6.323 1.00 85.25 134 LEU A CA 1
ATOM 1087 C C . LEU A 1 134 ? -10.353 -7.888 -7.027 1.00 85.25 134 LEU A C 1
ATOM 1089 O O . LEU A 1 134 ? -10.143 -8.999 -7.497 1.00 85.25 134 LEU A O 1
ATOM 1093 N N . ASP A 1 135 ? -9.475 -6.886 -7.068 1.00 77.69 135 ASP A N 1
ATOM 1094 C CA . ASP A 1 135 ? -8.152 -6.965 -7.687 1.00 77.69 135 ASP A CA 1
ATOM 1095 C C . ASP A 1 135 ? -7.083 -6.564 -6.654 1.00 77.69 135 ASP A C 1
ATOM 1097 O O . ASP A 1 135 ? -6.641 -5.408 -6.591 1.00 77.69 135 ASP A O 1
ATOM 1101 N N . PRO A 1 136 ? -6.752 -7.466 -5.709 1.00 70.25 136 PRO A N 1
ATOM 1102 C CA . PRO A 1 136 ? -5.763 -7.171 -4.694 1.00 70.25 136 PRO A CA 1
ATOM 1103 C C . PRO A 1 136 ? -4.379 -7.053 -5.353 1.00 70.25 136 PRO A C 1
ATOM 1105 O O . PRO A 1 136 ? -3.922 -8.002 -5.987 1.00 70.25 136 PRO A O 1
ATOM 1108 N N . PRO A 1 137 ? -3.619 -5.968 -5.108 1.00 61.22 137 PRO A N 1
ATOM 1109 C CA . PRO A 1 137 ? -2.306 -5.735 -5.730 1.00 61.22 137 PRO A CA 1
ATOM 1110 C C . PRO A 1 137 ? -1.195 -6.701 -5.251 1.00 61.22 137 PRO A C 1
ATOM 1112 O O . PRO A 1 137 ? -0.009 -6.396 -5.345 1.00 61.22 137 PRO A O 1
ATOM 1115 N N . THR A 1 138 ? -1.558 -7.848 -4.667 1.00 51.62 138 THR A N 1
ATOM 1116 C CA . THR A 1 138 ? -0.650 -8.871 -4.133 1.00 51.62 138 THR A CA 1
ATOM 1117 C C . THR A 1 138 ? -0.465 -10.089 -5.027 1.00 51.62 138 THR A C 1
ATOM 1119 O O . THR A 1 138 ? 0.443 -10.863 -4.736 1.00 51.62 138 THR A O 1
ATOM 1122 N N . ASP A 1 139 ? -1.220 -10.232 -6.115 1.00 48.03 139 ASP A N 1
ATOM 1123 C CA . ASP A 1 139 ? -1.059 -11.370 -7.040 1.00 48.03 139 ASP A CA 1
ATOM 1124 C C . ASP A 1 139 ? 0.195 -11.255 -7.933 1.00 48.03 139 ASP A C 1
ATOM 1126 O O . ASP A 1 139 ? 0.428 -12.074 -8.817 1.00 48.03 139 ASP A O 1
ATOM 1130 N N . SER A 1 140 ? 1.065 -10.278 -7.654 1.00 42.38 140 SER A N 1
ATOM 1131 C CA . SER A 1 140 ? 2.239 -9.965 -8.476 1.00 42.38 140 SER A CA 1
ATOM 1132 C C . SER A 1 140 ? 3.594 -10.130 -7.772 1.00 42.38 140 SER A C 1
ATOM 1134 O O . SER A 1 140 ? 4.604 -9.759 -8.369 1.00 42.38 140 SER A O 1
ATOM 1136 N N . VAL A 1 141 ? 3.675 -10.600 -6.512 1.00 39.84 141 VAL A N 1
ATOM 1137 C CA . VAL A 1 141 ? 4.945 -10.483 -5.742 1.00 39.84 141 VAL A CA 1
ATOM 1138 C C . VAL A 1 141 ? 5.400 -11.709 -4.940 1.00 39.84 141 VAL A C 1
ATOM 1140 O O . VAL A 1 141 ? 6.460 -11.636 -4.333 1.00 39.84 141 VAL A O 1
ATOM 1143 N N . ASP A 1 142 ? 4.736 -12.862 -4.988 1.00 35.97 142 ASP A N 1
ATOM 1144 C CA . ASP A 1 142 ? 5.352 -14.104 -4.491 1.00 35.97 142 ASP A CA 1
ATOM 1145 C C . ASP A 1 142 ? 5.331 -15.170 -5.585 1.00 35.97 142 ASP A C 1
ATOM 1147 O O . ASP A 1 142 ? 4.344 -15.325 -6.294 1.00 35.97 142 ASP A O 1
ATOM 1151 N N . GLY A 1 143 ? 6.494 -15.803 -5.765 1.00 38.34 143 GLY A N 1
ATOM 1152 C CA . GLY A 1 143 ? 6.912 -16.586 -6.924 1.00 38.34 143 GLY A CA 1
ATOM 1153 C C . GLY A 1 143 ? 5.828 -17.408 -7.608 1.00 38.34 143 GLY A C 1
ATOM 1154 O O . GLY A 1 143 ? 5.003 -18.027 -6.950 1.00 38.34 143 GLY A O 1
ATOM 1155 N N . VAL A 1 144 ? 5.933 -17.443 -8.939 1.00 36.78 144 VAL A N 1
ATOM 1156 C CA . VAL A 1 144 ? 5.290 -18.367 -9.880 1.00 36.78 144 VAL A CA 1
ATOM 1157 C C . VAL A 1 144 ? 5.108 -19.756 -9.253 1.00 36.78 144 VAL A C 1
ATOM 1159 O O . VAL A 1 144 ? 5.928 -20.652 -9.430 1.00 36.78 144 VAL A O 1
ATOM 1162 N N . MET A 1 145 ? 4.024 -19.950 -8.510 1.00 35.03 145 MET A N 1
ATOM 1163 C CA . MET A 1 145 ? 3.432 -21.257 -8.322 1.00 35.03 145 MET A CA 1
ATOM 1164 C C . MET A 1 145 ? 2.375 -21.324 -9.400 1.00 35.03 145 MET A C 1
ATOM 1166 O O . MET A 1 145 ? 1.233 -20.922 -9.203 1.00 35.03 145 MET A O 1
ATOM 1170 N N . ALA A 1 146 ? 2.820 -21.773 -10.572 1.00 36.81 146 ALA A N 1
ATOM 1171 C CA . ALA A 1 146 ? 1.924 -22.326 -11.561 1.00 36.81 146 ALA A CA 1
ATOM 1172 C C . ALA A 1 146 ? 1.106 -23.405 -10.844 1.00 36.81 146 ALA A C 1
ATOM 1174 O O . ALA A 1 146 ? 1.618 -24.472 -10.502 1.00 36.81 146 ALA A O 1
ATOM 1175 N N . THR A 1 147 ? -0.149 -23.096 -10.546 1.00 39.19 147 THR A N 1
ATOM 1176 C CA . THR A 1 147 ? -1.161 -24.122 -10.366 1.00 39.19 147 THR A CA 1
ATOM 1177 C C . THR A 1 147 ? -1.175 -24.918 -11.666 1.00 39.19 147 THR A C 1
ATOM 1179 O O . THR A 1 147 ? -1.230 -24.346 -12.758 1.00 39.19 147 THR A O 1
ATOM 1182 N N . GLU A 1 148 ? -1.017 -26.237 -11.563 1.00 39.25 148 GLU A N 1
ATOM 1183 C CA . GLU A 1 148 ? -1.088 -27.155 -12.700 1.00 39.25 148 GLU A CA 1
ATOM 1184 C C . GLU A 1 148 ? -2.460 -26.985 -13.377 1.00 39.25 148 GLU A C 1
ATOM 1186 O O . GLU A 1 148 ? -3.463 -27.542 -12.937 1.00 39.25 148 GLU A O 1
ATOM 1191 N N . GLY A 1 149 ? -2.516 -26.125 -14.397 1.00 43.75 149 GLY A N 1
ATOM 1192 C CA . GLY A 1 149 ? -3.750 -25.715 -15.068 1.00 43.75 149 GLY A CA 1
ATOM 1193 C C . GLY A 1 149 ? -3.649 -24.390 -15.836 1.00 43.75 149 GLY A C 1
ATOM 1194 O O . GLY A 1 149 ? -4.276 -24.269 -16.881 1.00 43.75 149 GLY A O 1
ATOM 1195 N N . ASP A 1 150 ? -2.811 -23.442 -15.401 1.00 44.97 150 ASP A N 1
ATOM 1196 C CA . ASP A 1 150 ? -2.778 -22.067 -15.943 1.00 44.97 150 ASP A CA 1
ATOM 1197 C C . ASP A 1 150 ? -1.684 -21.829 -17.006 1.00 44.97 150 ASP A C 1
ATOM 1199 O O . ASP A 1 150 ? -0.939 -20.847 -16.992 1.00 44.97 150 ASP A O 1
ATOM 1203 N N . ASN A 1 151 ? -1.575 -22.733 -17.982 1.00 48.06 151 ASN A N 1
ATOM 1204 C CA . ASN A 1 151 ? -0.570 -22.628 -19.053 1.00 48.06 151 ASN A CA 1
ATOM 1205 C C . ASN A 1 151 ? -0.914 -21.575 -20.138 1.00 48.06 151 ASN A C 1
ATOM 1207 O O . ASN A 1 151 ? -0.247 -21.514 -21.171 1.00 48.06 151 ASN A O 1
ATOM 1211 N N . GLU A 1 152 ? -1.950 -20.757 -19.916 1.00 59.16 152 GLU A N 1
ATOM 1212 C CA . GLU A 1 152 ? -2.462 -19.737 -20.848 1.00 59.16 152 GLU A CA 1
ATOM 1213 C C . GLU A 1 152 ? -2.442 -18.309 -20.268 1.00 59.16 152 GLU A C 1
ATOM 1215 O O . GLU A 1 152 ? -3.060 -17.400 -20.820 1.00 59.16 152 GLU A O 1
ATOM 1220 N N . LEU A 1 153 ? -1.729 -18.072 -19.163 1.00 74.44 153 LEU A N 1
ATOM 1221 C CA . LEU A 1 153 ? -1.621 -16.728 -18.592 1.00 74.44 153 LEU A CA 1
ATOM 1222 C C . LEU A 1 153 ? -0.539 -15.880 -19.281 1.00 74.44 153 LEU A C 1
ATOM 1224 O O . LEU A 1 153 ? 0.534 -16.357 -19.661 1.00 74.44 153 LEU A O 1
ATOM 1228 N N . LEU A 1 154 ? -0.804 -14.575 -19.381 1.00 82.62 154 LEU A N 1
ATOM 1229 C CA . LEU A 1 154 ? 0.208 -13.575 -19.716 1.00 82.62 154 LEU A CA 1
ATOM 1230 C C . LEU A 1 154 ? 1.218 -13.468 -18.562 1.00 82.62 154 LEU A C 1
ATOM 1232 O O . LEU A 1 154 ? 0.847 -13.160 -17.432 1.00 82.62 154 LEU A O 1
ATOM 1236 N N . VAL A 1 155 ? 2.507 -13.650 -18.856 1.00 86.75 155 VAL A N 1
ATOM 1237 C CA . VAL A 1 155 ? 3.579 -13.482 -17.865 1.00 86.75 155 VAL A CA 1
ATOM 1238 C C . VAL A 1 155 ? 4.052 -12.030 -17.840 1.00 86.75 155 VAL A C 1
ATOM 1240 O O . VAL A 1 155 ? 4.687 -11.562 -18.787 1.00 86.75 155 VAL A O 1
ATOM 1243 N N . LEU A 1 156 ? 3.801 -11.329 -16.731 1.00 90.12 156 LEU A N 1
ATOM 1244 C CA . LEU A 1 156 ? 4.439 -10.045 -16.437 1.00 90.12 156 LEU A CA 1
ATOM 1245 C C . LEU A 1 156 ? 5.687 -10.289 -15.581 1.00 90.12 156 LEU A C 1
ATOM 1247 O O . LEU A 1 156 ? 5.606 -10.850 -14.493 1.00 90.12 156 LEU A O 1
ATOM 1251 N N . SER A 1 157 ? 6.853 -9.880 -16.078 1.00 86.25 157 SER A N 1
ATOM 1252 C CA . SER A 1 157 ? 8.134 -10.126 -15.412 1.00 86.25 157 SER A CA 1
ATOM 1253 C C . SER A 1 157 ? 9.061 -8.922 -15.526 1.00 86.25 157 SER A C 1
ATOM 1255 O O . SER A 1 157 ? 8.899 -8.063 -16.394 1.00 86.25 157 SER A O 1
ATOM 1257 N N . THR A 1 158 ? 10.062 -8.870 -14.651 1.00 89.62 158 THR A N 1
ATOM 1258 C CA . THR A 1 158 ? 11.194 -7.955 -14.822 1.00 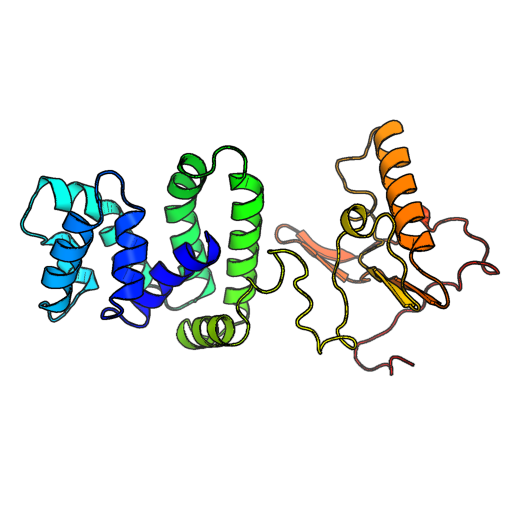89.62 158 THR A CA 1
ATOM 1259 C C . THR A 1 158 ? 12.221 -8.570 -15.775 1.00 89.62 158 THR A C 1
ATOM 1261 O O . THR A 1 158 ? 12.342 -9.792 -15.866 1.00 89.62 158 THR A O 1
ATOM 1264 N N . ILE A 1 159 ? 13.022 -7.739 -16.451 1.00 92.00 159 ILE A N 1
ATOM 1265 C CA . ILE A 1 159 ? 14.086 -8.222 -17.354 1.00 92.00 159 ILE A CA 1
ATOM 1266 C C . ILE A 1 159 ? 15.060 -9.160 -16.620 1.00 92.00 159 ILE A C 1
ATOM 1268 O O . ILE A 1 159 ? 15.459 -10.191 -17.161 1.00 92.00 159 ILE A O 1
ATOM 1272 N N . HIS A 1 160 ? 15.401 -8.840 -15.369 1.00 85.44 160 HIS A N 1
ATOM 1273 C CA . HIS A 1 160 ? 16.297 -9.647 -14.540 1.00 85.44 160 HIS A CA 1
ATOM 1274 C C . HIS A 1 160 ? 15.729 -11.043 -14.266 1.00 85.44 160 HIS A C 1
ATOM 1276 O O . HIS A 1 160 ? 16.426 -12.041 -14.447 1.00 85.44 160 HIS A O 1
ATOM 1282 N N . SER A 1 161 ? 14.454 -11.121 -13.880 1.00 84.50 161 SER A N 1
ATOM 1283 C CA . SER A 1 161 ? 13.762 -12.384 -13.598 1.00 84.50 161 SER A CA 1
ATOM 1284 C C . SER A 1 161 ? 13.517 -13.224 -14.854 1.00 84.50 161 SER A C 1
ATOM 1286 O O . SER A 1 161 ? 13.333 -14.432 -14.754 1.00 84.50 161 SER A O 1
ATOM 1288 N N . ALA A 1 162 ? 13.530 -12.608 -16.039 1.00 88.62 162 ALA A N 1
ATOM 1289 C CA . ALA A 1 162 ? 13.372 -13.300 -17.315 1.00 88.62 162 ALA A CA 1
ATOM 1290 C C . ALA A 1 162 ? 14.661 -13.987 -17.812 1.00 88.62 162 ALA A C 1
ATOM 1292 O O . ALA A 1 162 ? 14.628 -14.712 -18.809 1.00 88.62 162 ALA A O 1
ATOM 1293 N N . LYS A 1 163 ? 15.812 -13.771 -17.159 1.00 86.50 163 LYS A N 1
ATOM 1294 C CA . LYS A 1 163 ? 17.096 -14.345 -17.582 1.00 86.50 163 LYS A CA 1
ATOM 1295 C C . LYS A 1 163 ? 17.034 -15.878 -17.599 1.00 86.50 163 LYS A C 1
ATOM 1297 O O . LYS A 1 163 ? 16.751 -16.507 -16.588 1.00 86.50 163 LYS A O 1
ATOM 1302 N N . GLY A 1 164 ? 17.349 -16.472 -18.750 1.00 85.44 164 GLY A N 1
ATOM 1303 C CA . GLY A 1 164 ? 17.320 -17.928 -18.948 1.00 85.44 164 GLY A CA 1
ATOM 1304 C C . GLY A 1 164 ? 15.947 -18.498 -19.320 1.00 85.44 164 GLY A C 1
ATOM 1305 O O . GLY A 1 164 ? 15.861 -19.679 -19.635 1.00 85.44 164 GLY A O 1
ATOM 1306 N N . LEU A 1 165 ? 14.899 -17.671 -19.339 1.00 91.69 165 LEU A N 1
ATOM 1307 C CA . LEU A 1 165 ? 13.562 -18.034 -19.813 1.00 91.69 165 LEU A CA 1
ATOM 1308 C C . LEU A 1 165 ? 13.347 -17.547 -21.251 1.00 91.69 165 LEU A C 1
ATOM 1310 O O . LEU A 1 165 ? 14.058 -16.654 -21.712 1.00 91.69 165 LEU A O 1
ATOM 1314 N N . GLU A 1 166 ? 12.386 -18.125 -21.969 1.00 93.69 166 GLU A N 1
ATOM 1315 C CA . GLU A 1 166 ? 12.057 -17.749 -23.349 1.00 93.69 166 GLU A CA 1
ATOM 1316 C C . GLU A 1 166 ? 10.562 -17.938 -23.627 1.00 93.69 166 GLU A C 1
ATOM 1318 O O . GLU A 1 166 ? 9.948 -18.881 -23.126 1.00 93.69 166 GLU A O 1
ATOM 1323 N N . TRP A 1 167 ? 9.995 -17.076 -24.474 1.00 93.94 167 TRP A N 1
ATOM 1324 C CA . TRP A 1 167 ? 8.587 -17.106 -24.876 1.00 93.94 167 TRP A CA 1
ATOM 1325 C C . TRP A 1 167 ? 8.443 -16.932 -26.386 1.00 93.94 167 TRP A C 1
ATOM 1327 O O . TRP A 1 167 ? 9.306 -16.366 -27.057 1.00 93.94 167 TRP A O 1
ATOM 1337 N N . ARG A 1 168 ? 7.316 -17.398 -26.933 1.00 93.88 168 ARG A N 1
ATOM 1338 C CA . ARG A 1 168 ? 6.994 -17.222 -28.357 1.00 93.88 168 ARG A CA 1
ATOM 1339 C C . ARG A 1 168 ? 6.900 -15.746 -28.738 1.00 93.88 168 ARG A C 1
ATOM 1341 O O . ARG A 1 168 ? 7.512 -15.338 -29.718 1.00 93.88 168 ARG A O 1
ATOM 1348 N N . ALA A 1 169 ? 6.200 -14.951 -27.932 1.00 94.56 169 ALA A N 1
ATOM 1349 C CA . ALA A 1 169 ? 6.086 -13.509 -28.106 1.00 94.56 169 ALA A CA 1
ATOM 1350 C C . ALA A 1 169 ? 6.539 -12.774 -26.838 1.00 94.56 169 ALA A C 1
ATOM 1352 O O . ALA A 1 169 ? 6.173 -13.179 -25.735 1.00 94.56 169 ALA A O 1
ATOM 1353 N N . VAL A 1 170 ? 7.309 -11.694 -26.991 1.00 95.88 170 VAL A N 1
ATOM 1354 C CA . VAL A 1 170 ? 7.737 -10.825 -25.880 1.00 95.88 170 VAL A CA 1
ATOM 1355 C C . VAL A 1 170 ? 7.403 -9.374 -26.191 1.00 95.88 170 VAL A C 1
ATOM 1357 O O . VAL A 1 170 ? 7.692 -8.878 -27.280 1.00 95.88 170 VAL A O 1
ATOM 1360 N N . PHE A 1 171 ? 6.831 -8.689 -25.202 1.00 95.88 171 PHE A N 1
ATOM 1361 C CA . PHE A 1 171 ? 6.594 -7.250 -25.224 1.00 95.88 171 PHE A CA 1
ATOM 1362 C C . PHE A 1 171 ? 7.579 -6.557 -24.280 1.00 95.88 171 PHE A C 1
ATOM 1364 O O . PHE A 1 171 ? 7.478 -6.683 -23.061 1.00 95.88 171 PHE A O 1
ATOM 1371 N N . VAL A 1 172 ? 8.524 -5.801 -24.837 1.00 95.19 172 VAL A N 1
ATOM 1372 C CA . VAL A 1 172 ? 9.380 -4.887 -24.075 1.00 95.19 172 VAL A CA 1
ATOM 1373 C C . VAL A 1 172 ? 8.662 -3.547 -23.988 1.00 95.19 172 VAL A C 1
ATOM 1375 O O . VAL A 1 172 ? 8.621 -2.780 -24.950 1.00 95.19 172 VAL A O 1
ATOM 1378 N N . ILE A 1 173 ? 8.056 -3.286 -22.835 1.00 93.94 173 ILE A N 1
ATOM 1379 C CA . ILE A 1 173 ? 7.319 -2.049 -22.573 1.00 93.94 173 ILE A CA 1
ATOM 1380 C C . ILE A 1 173 ? 8.241 -0.953 -22.034 1.00 93.94 173 ILE A C 1
ATOM 1382 O O . ILE A 1 173 ? 9.302 -1.235 -21.482 1.00 93.94 173 ILE A O 1
ATOM 1386 N N . TRP A 1 174 ? 7.803 0.304 -22.148 1.00 92.56 174 TRP A N 1
ATOM 1387 C CA . TRP A 1 174 ? 8.512 1.467 -21.599 1.00 92.56 174 TRP A CA 1
ATOM 1388 C C . TRP A 1 174 ? 9.957 1.627 -22.104 1.00 92.56 174 TRP A C 1
ATOM 1390 O O . TRP A 1 174 ? 10.815 2.134 -21.383 1.00 92.56 174 TRP A O 1
ATOM 1400 N N . ALA A 1 175 ? 10.217 1.287 -23.371 1.00 93.56 175 ALA A N 1
ATOM 1401 C CA . ALA A 1 175 ? 11.482 1.579 -24.048 1.00 93.56 175 ALA A CA 1
ATOM 1402 C C . ALA A 1 175 ? 11.599 3.081 -24.392 1.00 93.56 175 ALA A C 1
ATOM 1404 O O . ALA A 1 175 ? 11.650 3.476 -25.558 1.00 93.56 175 ALA A O 1
ATOM 1405 N N . THR A 1 176 ? 11.594 3.926 -23.360 1.00 92.12 176 THR A N 1
ATOM 1406 C CA . THR A 1 176 ? 11.630 5.391 -23.428 1.00 92.12 176 THR A CA 1
ATOM 1407 C C . THR A 1 176 ? 12.815 5.935 -22.640 1.00 92.12 176 THR A C 1
ATOM 1409 O O . THR A 1 176 ? 13.159 5.415 -21.577 1.00 92.12 176 THR A O 1
ATOM 1412 N N . GLU A 1 177 ? 13.393 7.036 -23.112 1.00 89.38 177 GLU A N 1
ATOM 1413 C CA . GLU A 1 177 ? 14.393 7.797 -22.361 1.00 89.38 177 GLU A CA 1
ATOM 1414 C C . GLU A 1 177 ? 13.874 8.160 -20.964 1.00 89.38 177 GLU A C 1
ATOM 1416 O O . GLU A 1 177 ? 12.705 8.518 -20.792 1.00 89.38 177 GLU A O 1
ATOM 1421 N N . GLY A 1 178 ? 14.745 8.046 -19.957 1.00 85.31 178 GLY A N 1
ATOM 1422 C CA . GLY A 1 178 ? 14.405 8.299 -18.554 1.00 85.31 178 GLY A CA 1
ATOM 1423 C C . GLY A 1 178 ? 13.647 7.159 -17.861 1.00 85.31 178 GLY A C 1
ATOM 1424 O O . GLY A 1 178 ? 13.321 7.271 -16.680 1.00 85.31 178 GLY A O 1
ATOM 1425 N N . ARG A 1 179 ? 13.374 6.052 -18.558 1.00 87.06 179 ARG A N 1
ATOM 1426 C CA . ARG A 1 179 ? 12.925 4.786 -17.952 1.00 87.06 179 ARG A CA 1
ATOM 1427 C C . ARG A 1 179 ? 13.812 3.629 -18.380 1.00 87.06 179 ARG A C 1
ATOM 1429 O O . ARG A 1 179 ? 14.175 2.828 -17.527 1.00 87.06 179 ARG A O 1
ATOM 1436 N N . PHE A 1 180 ? 14.165 3.575 -19.662 1.00 90.38 180 PHE A N 1
ATOM 1437 C CA . PHE A 1 180 ? 15.086 2.591 -20.203 1.00 90.38 180 PHE A CA 1
ATOM 1438 C C . PHE A 1 180 ? 15.927 3.201 -21.342 1.00 90.38 180 PHE A C 1
ATOM 1440 O O . PHE A 1 180 ? 15.445 3.290 -22.474 1.00 90.38 180 PHE A O 1
ATOM 1447 N N . PRO A 1 181 ? 17.164 3.661 -21.070 1.00 90.56 181 PRO A N 1
ATOM 1448 C CA . PRO A 1 181 ? 17.901 3.503 -19.812 1.00 90.56 181 PRO A CA 1
ATOM 1449 C C . PRO A 1 181 ? 17.322 4.326 -18.654 1.00 90.56 181 PRO A C 1
ATOM 1451 O O . PRO A 1 181 ? 16.704 5.381 -18.859 1.00 90.56 181 PRO A O 1
ATOM 1454 N N . ALA A 1 182 ? 17.517 3.839 -17.430 1.00 84.31 182 ALA A N 1
ATOM 1455 C CA . ALA A 1 182 ? 17.082 4.545 -16.233 1.00 84.31 182 ALA A CA 1
ATOM 1456 C C . ALA A 1 182 ? 17.875 5.859 -16.006 1.00 84.31 182 ALA A C 1
ATOM 1458 O O . ALA A 1 182 ? 19.054 5.939 -16.353 1.00 84.31 182 ALA A O 1
ATOM 1459 N N . PRO A 1 183 ? 17.285 6.901 -15.376 1.00 74.56 183 PRO A N 1
ATOM 1460 C CA . PRO A 1 183 ? 17.905 8.232 -15.267 1.00 74.56 183 PRO A CA 1
ATOM 1461 C C . PRO A 1 183 ? 19.212 8.278 -14.472 1.00 74.56 183 PRO A C 1
ATOM 1463 O O . PRO A 1 183 ? 19.956 9.245 -14.580 1.00 74.56 183 PRO A O 1
ATOM 1466 N N . HIS A 1 184 ? 19.450 7.278 -13.624 1.00 72.56 184 HIS A N 1
ATOM 1467 C CA . HIS A 1 184 ? 20.626 7.194 -12.761 1.00 72.56 184 HIS A CA 1
ATOM 1468 C C . HIS A 1 184 ? 21.815 6.515 -13.454 1.00 72.56 184 HIS A C 1
ATOM 1470 O O . HIS A 1 184 ? 22.937 6.651 -12.980 1.00 72.56 184 HIS A O 1
ATOM 1476 N N . SER A 1 185 ? 21.596 5.878 -14.606 1.00 68.56 185 SER A N 1
ATOM 1477 C CA . SER A 1 185 ? 22.628 5.217 -15.406 1.00 68.56 185 SER A CA 1
ATOM 1478 C C . SER A 1 185 ? 23.313 6.215 -16.344 1.00 68.56 185 SER A C 1
ATOM 1480 O O . SER A 1 185 ? 23.250 6.078 -17.560 1.00 68.56 185 SER A O 1
ATOM 1482 N N . LEU A 1 186 ? 23.894 7.291 -15.803 1.00 65.94 186 LEU A N 1
ATOM 1483 C CA . LEU A 1 186 ? 24.560 8.328 -16.612 1.00 65.94 186 LEU A CA 1
ATOM 1484 C C . LEU A 1 186 ? 26.042 8.028 -16.862 1.00 65.94 186 LEU A C 1
ATOM 1486 O O . LEU A 1 186 ? 26.616 8.578 -17.805 1.00 65.94 186 LEU A O 1
ATOM 1490 N N . ALA A 1 187 ? 26.661 7.171 -16.045 1.00 80.06 187 ALA A N 1
ATOM 1491 C CA . ALA A 1 187 ? 28.024 6.725 -16.285 1.00 80.06 187 ALA A CA 1
ATOM 1492 C C . ALA A 1 187 ? 28.067 5.759 -17.488 1.00 80.06 187 ALA A C 1
ATOM 1494 O O . ALA A 1 187 ? 27.126 4.985 -17.687 1.00 80.06 187 ALA A O 1
ATOM 1495 N N . PRO A 1 188 ? 29.148 5.762 -18.293 1.00 81.69 188 PRO A N 1
ATOM 1496 C CA . PRO A 1 188 ? 29.269 4.869 -19.447 1.00 81.69 188 PRO A CA 1
ATOM 1497 C C . PRO A 1 188 ? 29.096 3.384 -19.100 1.00 81.69 188 PRO A C 1
ATOM 1499 O O . PRO A 1 188 ? 28.438 2.659 -19.841 1.00 81.69 188 PRO A O 1
ATOM 1502 N N . GLU A 1 189 ? 29.631 2.949 -17.958 1.00 84.06 189 GLU A N 1
ATOM 1503 C CA . GLU A 1 189 ? 29.551 1.559 -17.491 1.00 84.06 189 GLU A CA 1
ATOM 1504 C C . GLU A 1 189 ? 28.108 1.140 -17.161 1.00 84.06 189 GLU A C 1
ATOM 1506 O O . GLU A 1 189 ? 27.665 0.065 -17.570 1.00 84.06 189 GLU A O 1
ATOM 1511 N N . ASP A 1 190 ? 27.341 2.019 -16.509 1.00 85.50 190 ASP A N 1
ATOM 1512 C CA . ASP A 1 190 ? 25.929 1.776 -16.189 1.00 85.50 190 ASP A CA 1
ATOM 1513 C C . ASP A 1 190 ? 25.062 1.746 -17.456 1.00 85.50 190 ASP A C 1
ATOM 1515 O O . ASP A 1 190 ? 24.128 0.950 -17.566 1.00 85.50 190 ASP A O 1
ATOM 1519 N N . LEU A 1 191 ? 25.379 2.586 -18.450 1.00 89.56 191 LEU A N 1
ATOM 1520 C CA . LEU A 1 191 ? 24.705 2.558 -19.753 1.00 89.56 191 LEU A CA 1
ATOM 1521 C C . LEU A 1 191 ? 24.967 1.257 -20.511 1.00 89.56 191 LEU A C 1
ATOM 1523 O O . LEU A 1 191 ? 24.075 0.762 -21.205 1.00 89.56 191 LEU A O 1
ATOM 1527 N N . GLU A 1 192 ? 26.177 0.708 -20.418 1.00 90.25 192 GLU A N 1
ATOM 1528 C CA . GLU A 1 192 ? 26.478 -0.599 -20.997 1.00 90.25 192 GLU A CA 1
ATOM 1529 C C . GLU A 1 192 ? 25.717 -1.723 -20.297 1.00 90.25 192 GLU A C 1
ATOM 1531 O O . GLU A 1 192 ? 25.237 -2.634 -20.973 1.00 90.25 192 GLU A O 1
ATOM 1536 N N . GLU A 1 193 ? 25.554 -1.657 -18.975 1.00 90.56 193 GLU A N 1
ATOM 1537 C CA . GLU A 1 193 ? 24.746 -2.629 -18.236 1.00 90.56 193 GLU A CA 1
ATOM 1538 C C . GLU A 1 193 ? 23.267 -2.556 -18.635 1.00 90.56 193 GLU A C 1
ATOM 1540 O O . GLU A 1 193 ? 22.674 -3.573 -18.993 1.00 90.56 193 GLU A O 1
ATOM 1545 N N . GLU A 1 194 ? 22.683 -1.360 -18.709 1.00 93.31 194 GLU A N 1
ATOM 1546 C CA . GLU A 1 194 ? 21.311 -1.167 -19.199 1.00 93.31 194 GLU A CA 1
ATOM 1547 C C . GLU A 1 194 ? 21.141 -1.675 -20.645 1.00 93.31 194 GLU A C 1
ATOM 1549 O O . GLU A 1 194 ? 20.125 -2.284 -20.996 1.00 93.31 194 GLU A O 1
ATOM 1554 N N . ARG A 1 195 ? 22.165 -1.509 -21.494 1.00 92.56 195 ARG A N 1
ATOM 1555 C CA . ARG A 1 195 ? 22.178 -2.083 -22.847 1.00 92.56 195 ARG A CA 1
ATOM 1556 C C . ARG A 1 195 ? 22.218 -3.614 -22.813 1.00 92.56 195 ARG A C 1
ATOM 1558 O O . ARG A 1 195 ? 21.527 -4.252 -23.611 1.00 92.56 195 ARG A O 1
ATOM 1565 N N . ARG A 1 196 ? 22.991 -4.218 -21.901 1.00 93.69 196 ARG A N 1
ATOM 1566 C CA . ARG A 1 196 ? 22.997 -5.676 -21.675 1.00 93.69 196 ARG A CA 1
ATOM 1567 C C . ARG A 1 196 ? 21.628 -6.166 -21.204 1.00 93.69 196 ARG A C 1
ATOM 1569 O O . ARG A 1 196 ? 21.180 -7.212 -21.671 1.00 93.69 196 ARG A O 1
ATOM 1576 N N . LEU A 1 197 ? 20.922 -5.400 -20.373 1.00 94.06 197 LEU A N 1
ATOM 1577 C CA . LEU A 1 197 ? 19.544 -5.709 -19.985 1.00 94.06 197 LEU A CA 1
ATOM 1578 C C . LEU A 1 197 ? 18.599 -5.701 -21.191 1.00 94.06 197 LEU A C 1
ATOM 1580 O O . LEU A 1 197 ? 17.823 -6.644 -21.353 1.00 94.06 197 LEU A O 1
ATOM 1584 N N . LEU A 1 198 ? 18.692 -4.710 -22.085 1.00 94.19 198 LEU A N 1
ATOM 1585 C CA . LEU A 1 198 ? 17.866 -4.704 -23.300 1.00 94.19 198 LEU A CA 1
ATOM 1586 C C . LEU A 1 198 ? 18.162 -5.934 -24.164 1.00 94.19 198 LEU A C 1
ATOM 1588 O O . LEU A 1 198 ? 17.234 -6.583 -24.638 1.00 94.19 198 LEU A O 1
ATOM 1592 N N . TYR A 1 199 ? 19.438 -6.290 -24.324 1.00 94.19 199 TYR A N 1
ATOM 1593 C CA . TYR A 1 199 ? 19.833 -7.502 -25.040 1.00 94.19 199 TYR A CA 1
ATOM 1594 C C . TYR A 1 199 ? 19.216 -8.763 -24.415 1.00 94.19 199 TYR A C 1
ATOM 1596 O O . TYR A 1 199 ? 18.673 -9.608 -25.131 1.00 94.19 199 TYR A O 1
ATOM 1604 N N . VAL A 1 200 ? 19.235 -8.888 -23.083 1.00 95.69 200 VAL A N 1
ATOM 1605 C CA . VAL A 1 200 ? 18.563 -9.995 -22.390 1.00 95.69 200 VAL A CA 1
ATOM 1606 C C . VAL A 1 200 ? 17.075 -10.002 -22.727 1.00 95.69 200 VAL A C 1
ATOM 1608 O O . VAL A 1 200 ? 16.594 -11.039 -23.169 1.00 95.69 200 VAL A O 1
ATOM 1611 N N . ALA A 1 201 ? 16.373 -8.872 -22.595 1.00 94.94 201 ALA A N 1
ATOM 1612 C CA . ALA A 1 201 ? 14.937 -8.767 -22.864 1.00 94.94 201 ALA A CA 1
ATOM 1613 C C . ALA A 1 201 ? 14.572 -9.165 -24.305 1.00 94.94 201 ALA A C 1
ATOM 1615 O O . ALA A 1 201 ? 13.682 -9.986 -24.520 1.00 94.94 201 ALA A O 1
ATOM 1616 N N . VAL A 1 202 ? 15.309 -8.634 -25.284 1.00 94.69 202 VAL A N 1
ATOM 1617 C CA . VAL A 1 202 ? 15.130 -8.905 -26.718 1.00 94.69 202 VAL A CA 1
ATOM 1618 C C . VAL A 1 202 ? 15.356 -10.383 -27.036 1.00 94.69 202 VAL A C 1
ATOM 1620 O O . VAL A 1 202 ? 14.564 -10.988 -27.750 1.00 94.69 202 VAL A O 1
ATOM 1623 N N . THR A 1 203 ? 16.384 -11.000 -26.449 1.00 95.25 203 THR A N 1
ATOM 1624 C CA . THR A 1 203 ? 16.701 -12.422 -26.673 1.00 95.25 203 THR A CA 1
ATOM 1625 C C . THR A 1 203 ? 15.781 -13.393 -25.932 1.00 95.25 203 THR A C 1
ATOM 1627 O O . THR A 1 203 ? 15.985 -14.599 -26.032 1.00 95.25 203 THR A O 1
ATOM 1630 N N . ARG A 1 204 ? 14.784 -12.913 -25.173 1.00 95.75 204 ARG A N 1
ATOM 1631 C CA . ARG A 1 204 ? 13.755 -13.796 -24.597 1.00 95.75 204 ARG A CA 1
ATOM 1632 C C . ARG A 1 204 ? 12.673 -14.170 -25.621 1.00 95.75 204 ARG A C 1
ATOM 1634 O O . ARG A 1 204 ? 11.929 -15.116 -25.376 1.00 95.75 204 ARG A O 1
ATOM 1641 N N . ALA A 1 205 ? 12.553 -13.428 -26.728 1.00 96.31 205 ALA A N 1
ATOM 1642 C CA . ALA A 1 205 ? 11.591 -13.703 -27.797 1.00 96.31 205 ALA A CA 1
ATOM 1643 C C . ALA A 1 205 ? 12.106 -14.771 -28.767 1.00 96.31 205 ALA A C 1
ATOM 1645 O O . ALA A 1 205 ? 13.225 -14.669 -29.267 1.00 96.31 205 ALA A O 1
ATOM 1646 N N . ARG A 1 206 ? 11.254 -15.754 -29.077 1.00 93.69 206 ARG A N 1
ATOM 1647 C CA . ARG A 1 206 ? 11.514 -16.778 -30.101 1.00 93.69 206 ARG A CA 1
ATOM 1648 C C . ARG A 1 206 ? 10.942 -16.416 -31.467 1.00 93.69 206 ARG A C 1
ATOM 1650 O O . ARG A 1 206 ? 11.668 -16.465 -32.453 1.00 93.69 206 ARG A O 1
ATOM 1657 N N . ASP A 1 207 ? 9.661 -16.047 -31.510 1.00 94.44 207 ASP A N 1
ATOM 1658 C CA . ASP A 1 207 ? 8.925 -15.850 -32.765 1.00 94.44 207 ASP A CA 1
ATOM 1659 C C . ASP A 1 207 ? 8.661 -14.361 -33.021 1.00 94.44 207 ASP A C 1
ATOM 1661 O O . ASP A 1 207 ? 8.831 -13.872 -34.137 1.00 94.44 207 ASP A O 1
ATOM 1665 N N . GLN A 1 208 ? 8.214 -13.632 -31.993 1.00 94.50 208 GLN A N 1
ATOM 1666 C CA . GLN A 1 208 ? 7.771 -12.244 -32.116 1.00 94.50 208 GLN A CA 1
ATOM 1667 C C . GLN A 1 208 ? 8.317 -11.366 -30.990 1.00 94.50 208 GLN A C 1
ATOM 1669 O O . GLN A 1 208 ? 8.243 -11.708 -29.809 1.00 94.50 208 GLN A O 1
ATOM 1674 N N . LEU A 1 209 ? 8.808 -10.189 -31.363 1.00 94.88 209 LEU A N 1
ATOM 1675 C CA . LEU A 1 209 ? 9.267 -9.162 -30.441 1.00 94.88 209 LEU A CA 1
ATOM 1676 C C . LEU A 1 209 ? 8.531 -7.861 -30.734 1.00 94.88 209 LEU A C 1
ATOM 1678 O O . LEU A 1 209 ? 8.589 -7.342 -31.847 1.00 94.88 209 LEU A O 1
ATOM 1682 N N . TYR A 1 210 ? 7.903 -7.309 -29.706 1.00 94.62 210 TYR A N 1
ATOM 1683 C CA . TYR A 1 210 ? 7.279 -5.998 -29.753 1.00 94.62 210 TYR A CA 1
ATOM 1684 C C . TYR A 1 210 ? 7.977 -5.091 -28.752 1.00 94.62 210 TYR A C 1
ATOM 1686 O O . TYR A 1 210 ? 8.133 -5.445 -27.586 1.00 94.62 210 TYR A O 1
ATOM 1694 N N . ILE A 1 211 ? 8.392 -3.909 -29.198 1.00 94.31 211 ILE A N 1
ATOM 1695 C CA . ILE A 1 211 ? 8.988 -2.895 -28.332 1.00 94.31 211 ILE A CA 1
ATOM 1696 C C . ILE A 1 211 ? 8.073 -1.680 -28.350 1.00 94.31 211 ILE A C 1
ATOM 1698 O O . ILE A 1 211 ? 7.771 -1.146 -29.418 1.00 94.31 211 ILE A O 1
ATOM 1702 N N . THR A 1 212 ? 7.603 -1.257 -27.179 1.00 93.19 212 THR A N 1
ATOM 1703 C CA . THR A 1 212 ? 6.628 -0.173 -27.057 1.00 93.19 212 THR A CA 1
ATOM 1704 C C . THR A 1 212 ? 7.137 0.933 -26.146 1.00 93.19 212 THR A C 1
ATOM 1706 O O . THR A 1 212 ? 7.867 0.709 -25.175 1.00 93.19 212 THR A O 1
ATOM 1709 N N . TYR A 1 213 ? 6.734 2.162 -26.458 1.00 91.75 213 TYR A N 1
ATOM 1710 C CA . TYR A 1 213 ? 6.977 3.323 -25.617 1.00 91.75 213 TYR A CA 1
ATOM 1711 C C . TYR A 1 213 ? 5.761 4.258 -25.660 1.00 91.75 213 TYR A C 1
ATOM 1713 O O . TYR A 1 213 ? 5.122 4.397 -26.707 1.00 91.75 213 TYR A O 1
ATOM 1721 N N . PRO A 1 214 ? 5.404 4.894 -24.537 1.00 90.12 214 PRO A N 1
ATOM 1722 C CA . PRO A 1 214 ? 4.298 5.839 -24.508 1.00 90.12 214 PRO A CA 1
ATOM 1723 C C . PRO A 1 214 ? 4.700 7.187 -25.117 1.00 90.12 214 PRO A C 1
ATOM 1725 O O . PRO A 1 214 ? 5.715 7.772 -24.748 1.00 90.12 214 PRO A O 1
ATOM 1728 N N . VAL A 1 215 ? 3.859 7.723 -26.008 1.00 88.06 215 VAL A N 1
ATOM 1729 C CA . VAL A 1 215 ? 4.039 9.078 -26.571 1.00 88.06 215 VAL A CA 1
ATOM 1730 C C . VAL A 1 215 ? 3.789 10.155 -25.512 1.00 88.06 215 VAL A C 1
ATOM 1732 O O . VAL A 1 215 ? 4.435 11.199 -25.528 1.00 88.06 215 VAL A O 1
ATOM 1735 N N . LYS A 1 216 ? 2.864 9.905 -24.578 1.00 85.69 216 LYS A N 1
ATOM 1736 C CA . LYS A 1 216 ? 2.540 10.796 -23.457 1.00 85.69 216 LYS A CA 1
ATOM 1737 C C . LYS A 1 216 ? 2.867 10.100 -22.144 1.00 85.69 216 LYS A C 1
ATOM 1739 O O . LYS A 1 216 ? 2.365 9.008 -21.894 1.00 85.69 216 LYS A O 1
ATOM 1744 N N . VAL A 1 217 ? 3.669 10.744 -21.310 1.00 82.44 217 VAL A N 1
ATOM 1745 C CA . VAL A 1 217 ? 4.055 10.258 -19.984 1.00 82.44 217 VAL A CA 1
ATOM 1746 C C . VAL A 1 217 ? 3.517 11.228 -18.948 1.00 82.44 217 VAL A C 1
ATOM 1748 O O . VAL A 1 217 ? 3.672 12.435 -19.094 1.00 82.44 217 VAL A O 1
ATOM 1751 N N . PHE A 1 218 ? 2.865 10.717 -17.908 1.00 77.12 218 PHE A N 1
ATOM 1752 C CA . PHE A 1 218 ? 2.438 11.544 -16.787 1.00 77.12 218 PHE A CA 1
ATOM 1753 C C . PHE A 1 218 ? 3.507 11.535 -15.693 1.00 77.12 218 PHE A C 1
ATOM 1755 O O . PHE A 1 218 ? 3.871 10.473 -15.185 1.00 77.12 218 PHE A O 1
ATOM 1762 N N . ASP A 1 219 ? 3.991 12.720 -15.332 1.00 74.44 219 ASP A N 1
ATOM 1763 C CA . ASP A 1 219 ? 4.865 12.965 -14.191 1.00 74.44 219 ASP A CA 1
ATOM 1764 C C . ASP A 1 219 ? 4.111 13.779 -13.129 1.00 74.44 219 ASP A C 1
ATOM 1766 O O . ASP A 1 219 ? 3.428 14.755 -13.442 1.00 74.44 219 ASP A O 1
ATOM 1770 N N . ARG A 1 220 ? 4.223 13.388 -11.855 1.00 65.50 220 ARG A N 1
ATOM 1771 C CA . ARG A 1 220 ? 3.458 14.015 -10.762 1.00 65.50 220 ARG A CA 1
ATOM 1772 C C . ARG A 1 220 ? 3.841 15.475 -10.505 1.00 65.50 220 ARG A C 1
ATOM 1774 O O . ARG A 1 220 ? 3.012 16.221 -9.996 1.00 65.50 220 ARG A O 1
ATOM 1781 N N . PHE A 1 221 ? 5.067 15.877 -10.834 1.00 68.19 221 PHE A N 1
ATOM 1782 C CA . PHE A 1 221 ? 5.573 17.229 -10.596 1.00 68.19 221 PHE A CA 1
ATOM 1783 C C . PHE A 1 221 ? 5.487 18.107 -11.848 1.00 68.19 221 PHE A C 1
ATOM 1785 O O . PHE A 1 221 ? 5.318 19.318 -11.729 1.00 68.19 221 PHE A O 1
ATOM 1792 N N . GLN A 1 222 ? 5.598 17.510 -13.038 1.00 72.06 222 GLN A N 1
ATOM 1793 C CA . GLN A 1 222 ? 5.647 18.231 -14.317 1.00 72.06 222 GLN A CA 1
ATOM 1794 C C . GLN A 1 222 ? 4.379 18.090 -15.176 1.00 72.06 222 GLN A C 1
ATOM 1796 O O . GLN A 1 222 ? 4.255 18.764 -16.198 1.00 72.06 222 GLN A O 1
ATOM 1801 N N . GLY A 1 223 ? 3.422 17.249 -14.778 1.00 80.50 223 GLY A N 1
ATOM 1802 C CA . GLY A 1 223 ? 2.222 16.963 -15.561 1.00 80.50 223 GLY A CA 1
ATOM 1803 C C . GLY A 1 223 ? 2.512 16.054 -16.759 1.00 80.50 223 GLY A C 1
ATOM 1804 O O . GLY A 1 223 ? 3.353 15.158 -16.697 1.00 80.50 223 GLY A O 1
ATOM 1805 N N . VAL A 1 224 ? 1.784 16.241 -17.863 1.00 83.38 224 VAL A N 1
ATOM 1806 C CA . VAL A 1 224 ? 1.956 15.417 -19.071 1.00 83.38 224 VAL A CA 1
ATOM 1807 C C . VAL A 1 224 ? 3.164 15.898 -19.875 1.00 83.38 224 VAL A C 1
ATOM 1809 O O . VAL A 1 224 ? 3.177 17.023 -20.371 1.00 83.38 224 VAL A O 1
ATOM 1812 N N . THR A 1 225 ? 4.141 15.018 -20.069 1.00 84.50 225 THR A N 1
ATOM 1813 C CA . THR A 1 225 ? 5.318 15.225 -20.919 1.00 84.50 225 THR A CA 1
ATOM 1814 C C . THR A 1 225 ? 5.298 14.285 -22.128 1.00 84.50 225 THR A C 1
ATOM 1816 O O . THR A 1 225 ? 4.523 13.325 -22.188 1.00 84.50 225 THR A O 1
ATOM 1819 N N . LEU A 1 226 ? 6.123 14.583 -23.136 1.00 85.62 226 LEU A N 1
ATOM 1820 C CA . LEU A 1 226 ? 6.273 13.728 -24.314 1.00 85.62 226 LEU A CA 1
ATOM 1821 C C . LEU A 1 226 ? 7.379 12.698 -24.085 1.00 85.62 226 LEU A C 1
ATOM 1823 O O . LEU A 1 226 ? 8.519 13.062 -23.789 1.00 85.62 226 LEU A O 1
ATOM 1827 N N . GLY A 1 227 ? 7.043 11.421 -24.257 1.00 85.06 227 GLY A N 1
ATOM 1828 C CA . GLY A 1 227 ? 8.009 10.329 -24.211 1.00 85.06 227 GLY A CA 1
ATOM 1829 C C . GLY A 1 227 ? 8.907 10.340 -25.447 1.00 85.06 227 GLY A C 1
ATOM 1830 O O . GLY A 1 227 ? 8.437 10.524 -26.573 1.00 85.06 227 GLY A O 1
ATOM 1831 N N . LYS A 1 228 ? 10.209 10.138 -25.239 1.00 89.38 228 LYS A N 1
ATOM 1832 C CA . LYS A 1 228 ? 11.198 9.960 -26.311 1.00 89.38 228 LYS A CA 1
ATOM 1833 C C . LYS A 1 228 ? 11.598 8.495 -26.375 1.00 89.38 228 LYS A C 1
ATOM 1835 O O . LYS A 1 228 ? 11.845 7.900 -25.333 1.00 89.38 228 LYS A O 1
ATOM 1840 N N . VAL A 1 229 ? 11.695 7.930 -27.575 1.00 91.31 229 VAL A N 1
ATOM 1841 C CA . VAL A 1 229 ? 12.150 6.545 -27.761 1.00 91.31 229 VAL A CA 1
ATOM 1842 C C . VAL A 1 229 ? 13.526 6.332 -27.123 1.00 91.31 229 VAL A C 1
ATOM 1844 O O . VAL A 1 229 ? 14.356 7.236 -27.142 1.00 91.31 229 VAL A O 1
ATOM 1847 N N . SER A 1 230 ? 13.755 5.154 -26.543 1.00 93.25 230 SER A N 1
ATOM 1848 C CA . SER A 1 230 ? 15.055 4.774 -25.985 1.00 93.25 230 SER A CA 1
ATOM 1849 C C . SER A 1 230 ? 16.170 4.917 -27.020 1.00 93.25 230 SER A C 1
ATOM 1851 O O . SER A 1 230 ? 16.075 4.359 -28.118 1.00 93.25 230 SER A O 1
ATOM 1853 N N . ARG A 1 231 ? 17.278 5.553 -26.629 1.00 92.00 231 ARG A N 1
ATOM 1854 C CA . ARG A 1 231 ? 18.504 5.662 -27.435 1.00 92.00 231 ARG A CA 1
ATOM 1855 C C . ARG A 1 231 ? 19.066 4.318 -27.886 1.00 92.00 231 ARG A C 1
ATOM 1857 O O . ARG A 1 231 ? 19.833 4.253 -28.838 1.00 92.00 231 ARG A O 1
ATOM 1864 N N . PHE A 1 232 ? 18.731 3.224 -27.201 1.00 92.81 232 PHE A N 1
ATOM 1865 C CA . PHE A 1 232 ? 19.209 1.896 -27.582 1.00 92.81 232 PHE A CA 1
ATOM 1866 C C . PHE A 1 232 ? 18.552 1.356 -28.855 1.00 92.81 232 PHE A C 1
ATOM 1868 O O . PHE A 1 232 ? 19.076 0.410 -29.438 1.00 92.81 232 PHE A O 1
ATOM 1875 N N . LEU A 1 233 ? 17.438 1.953 -29.284 1.00 91.25 233 LEU A N 1
ATOM 1876 C CA . LEU A 1 233 ? 16.767 1.617 -30.539 1.00 91.25 233 LEU A CA 1
ATOM 1877 C C . LEU A 1 233 ? 17.218 2.513 -31.701 1.00 91.25 233 LEU A C 1
ATOM 1879 O O . LEU A 1 233 ? 16.927 2.212 -32.859 1.00 91.25 233 LEU A O 1
ATOM 1883 N N . GLU A 1 234 ? 17.930 3.606 -31.414 1.00 88.56 234 GLU A N 1
ATOM 1884 C CA . GLU A 1 234 ? 18.447 4.508 -32.438 1.00 88.56 234 GLU A CA 1
ATOM 1885 C C . GLU A 1 234 ? 19.518 3.810 -33.288 1.00 88.56 234 GLU A C 1
ATOM 1887 O O . GLU A 1 234 ? 20.406 3.124 -32.782 1.00 88.56 234 GLU A O 1
ATOM 1892 N N . GLY A 1 235 ? 19.434 3.984 -34.608 1.00 83.56 235 GLY A N 1
ATOM 1893 C CA . GLY A 1 235 ? 20.403 3.422 -35.552 1.00 83.56 235 GLY A CA 1
ATOM 1894 C C . GLY A 1 235 ? 20.223 1.933 -35.869 1.00 83.56 235 GLY A C 1
ATOM 1895 O O . GLY A 1 235 ? 20.984 1.404 -36.680 1.00 83.56 235 GLY A O 1
ATOM 1896 N N . ILE A 1 236 ? 19.219 1.253 -35.300 1.00 88.19 236 ILE A N 1
ATOM 1897 C CA . ILE A 1 236 ? 18.862 -0.103 -35.735 1.00 88.19 236 ILE A CA 1
ATOM 1898 C C . ILE A 1 236 ? 18.313 -0.037 -37.164 1.00 88.19 236 ILE A C 1
ATOM 1900 O O . ILE A 1 236 ? 17.458 0.787 -37.487 1.00 88.19 236 ILE A O 1
ATOM 1904 N N . SER A 1 237 ? 18.823 -0.915 -38.032 1.00 89.75 237 SER A N 1
ATOM 1905 C CA . SER A 1 237 ? 18.399 -0.976 -39.431 1.00 89.75 237 SER A CA 1
ATOM 1906 C C . SER A 1 237 ? 16.888 -1.238 -39.541 1.00 89.75 237 SER A C 1
ATOM 1908 O O . SER A 1 237 ? 16.396 -2.154 -38.877 1.00 89.75 237 SER A O 1
ATOM 1910 N N . PRO A 1 238 ? 16.164 -0.540 -40.437 1.00 85.88 238 PRO A N 1
ATOM 1911 C CA . PRO A 1 238 ? 14.749 -0.805 -40.709 1.00 85.88 238 PRO A CA 1
ATOM 1912 C C . PRO A 1 238 ? 14.449 -2.242 -41.158 1.00 85.88 238 PRO A C 1
ATOM 1914 O O . PRO A 1 238 ? 13.323 -2.710 -41.024 1.00 85.88 238 PRO A O 1
ATOM 1917 N N . ASN A 1 239 ? 15.458 -2.955 -41.672 1.00 87.88 239 ASN A N 1
ATOM 1918 C CA . ASN A 1 239 ? 15.343 -4.370 -42.038 1.00 87.88 239 ASN A CA 1
ATOM 1919 C C . ASN A 1 239 ? 15.301 -5.303 -40.814 1.00 87.88 239 ASN A C 1
ATOM 1921 O O . ASN A 1 239 ? 14.947 -6.469 -40.952 1.00 87.88 239 ASN A O 1
ATOM 1925 N N . VAL A 1 240 ? 15.709 -4.811 -39.640 1.00 86.19 240 VAL A N 1
ATOM 1926 C CA . VAL A 1 240 ? 15.747 -5.554 -38.371 1.00 86.19 240 VAL A CA 1
ATOM 1927 C C . VAL A 1 240 ? 14.613 -5.108 -37.451 1.00 86.19 240 VAL A C 1
ATOM 1929 O O . VAL A 1 240 ? 13.962 -5.945 -36.835 1.00 86.19 240 VAL A O 1
ATOM 1932 N N . LEU A 1 241 ? 14.361 -3.799 -37.367 1.00 87.12 241 LEU A N 1
ATOM 1933 C CA . LEU A 1 241 ? 13.293 -3.227 -36.553 1.00 87.12 241 LEU A CA 1
ATOM 1934 C C . LEU A 1 241 ? 12.438 -2.299 -37.412 1.00 87.12 241 LEU A C 1
ATOM 1936 O O . LEU A 1 241 ? 12.920 -1.284 -37.913 1.00 87.12 241 LEU A O 1
ATOM 1940 N N . VAL A 1 242 ? 11.160 -2.646 -37.564 1.00 86.62 242 VAL A N 1
ATOM 1941 C CA . VAL A 1 242 ? 10.198 -1.820 -38.303 1.00 86.62 242 VAL A CA 1
ATOM 1942 C C . VAL A 1 242 ? 10.096 -0.439 -37.633 1.00 86.62 242 VAL A C 1
ATOM 1944 O O . VAL A 1 242 ? 10.048 -0.376 -36.400 1.00 86.62 242 VAL A O 1
ATOM 1947 N N . PRO A 1 243 ? 10.049 0.667 -38.404 1.00 81.50 243 PRO A N 1
ATOM 1948 C CA . PRO A 1 243 ? 9.883 2.006 -37.848 1.00 81.50 243 PRO A CA 1
ATOM 1949 C C . PRO A 1 243 ? 8.682 2.108 -36.905 1.00 81.50 243 PRO A C 1
ATOM 1951 O O . PRO A 1 243 ? 7.654 1.457 -37.114 1.00 81.50 243 PRO A O 1
ATOM 1954 N N . SER A 1 244 ? 8.798 2.950 -35.876 1.00 80.19 244 SER A N 1
ATOM 1955 C CA . SER A 1 244 ? 7.737 3.102 -34.885 1.00 80.19 244 SER A CA 1
ATOM 1956 C C . SER A 1 244 ? 6.440 3.592 -35.531 1.00 80.19 244 SER A C 1
ATOM 1958 O O . SER A 1 244 ? 6.413 4.539 -36.320 1.00 80.19 244 SER A O 1
ATOM 1960 N N . ARG A 1 245 ? 5.336 2.941 -35.166 1.00 84.44 245 ARG A N 1
ATOM 1961 C CA . ARG A 1 245 ? 3.982 3.343 -35.540 1.00 84.44 245 ARG A CA 1
ATOM 1962 C C . ARG A 1 245 ? 3.262 3.828 -34.291 1.00 84.44 245 ARG A C 1
ATOM 1964 O O . ARG A 1 245 ? 3.260 3.141 -33.274 1.00 84.44 245 ARG A O 1
ATOM 1971 N N . VAL A 1 246 ? 2.645 5.004 -34.370 1.00 82.94 246 VAL A N 1
ATOM 1972 C CA . VAL A 1 246 ? 1.751 5.482 -33.310 1.00 82.94 246 VAL A CA 1
ATOM 1973 C C . VAL A 1 246 ? 0.466 4.665 -33.376 1.00 82.94 246 VAL A C 1
ATOM 1975 O O . VAL A 1 246 ? -0.143 4.562 -34.440 1.00 82.94 246 VAL A O 1
ATOM 1978 N N . VAL A 1 247 ? 0.083 4.081 -32.245 1.00 79.69 247 VAL A N 1
ATOM 1979 C CA . VAL A 1 247 ? -1.138 3.285 -32.089 1.00 79.69 247 VAL A CA 1
ATOM 1980 C C . VAL A 1 247 ? -1.999 3.965 -31.029 1.00 79.69 247 VAL A C 1
ATOM 1982 O O . VAL A 1 247 ? -1.506 4.322 -29.957 1.00 79.69 247 VAL A O 1
ATOM 1985 N N . SER A 1 248 ? -3.267 4.201 -31.346 1.00 74.25 248 SER A N 1
ATOM 1986 C CA . SER A 1 248 ? -4.278 4.714 -30.424 1.00 74.25 248 SER A CA 1
ATOM 1987 C C . SER A 1 248 ? -5.091 3.566 -29.824 1.00 74.25 248 SER A C 1
ATOM 1989 O O . SER A 1 248 ? -5.134 2.470 -30.372 1.00 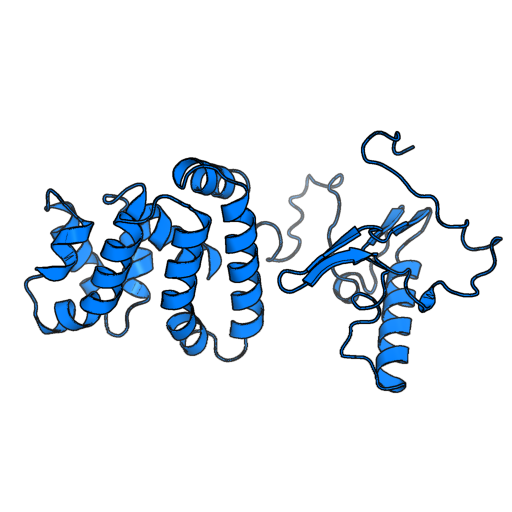74.25 248 SER A O 1
ATOM 1991 N N . SER A 1 249 ? -5.795 3.815 -28.718 1.00 64.56 249 SER A N 1
ATOM 1992 C CA . SER A 1 249 ? -6.684 2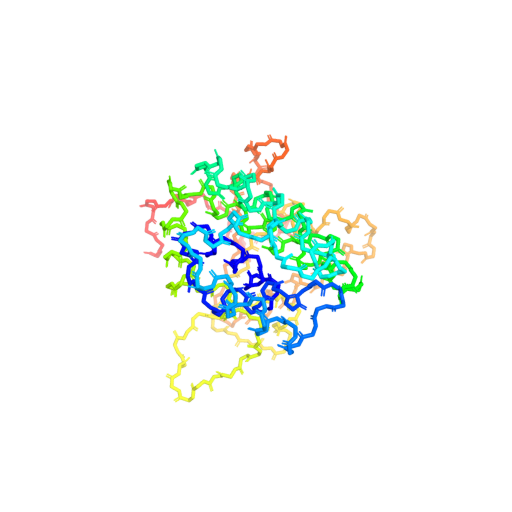.818 -28.100 1.00 64.56 249 SER A CA 1
ATOM 1993 C C . SER A 1 249 ? -7.873 2.403 -28.978 1.00 64.56 249 SER A C 1
ATOM 1995 O O . SER A 1 249 ? -8.605 1.491 -28.606 1.00 64.56 249 SER A O 1
ATOM 1997 N N . GLN A 1 250 ? -8.092 3.083 -30.109 1.00 64.00 250 GLN A N 1
ATOM 1998 C CA . GLN A 1 250 ? -9.136 2.766 -31.085 1.00 64.00 250 GLN A CA 1
ATOM 1999 C C . GLN A 1 250 ? -8.606 1.969 -32.280 1.00 64.00 250 GLN A C 1
ATOM 2001 O O . GLN A 1 250 ? -9.403 1.464 -33.069 1.00 64.00 250 GLN A O 1
ATOM 2006 N N . ASP A 1 251 ? -7.285 1.852 -32.425 1.00 66.50 251 ASP A N 1
ATOM 2007 C CA . ASP A 1 251 ? -6.696 1.049 -33.485 1.00 66.50 251 ASP A CA 1
ATOM 2008 C C . ASP A 1 251 ? -6.757 -0.434 -33.089 1.00 66.50 251 ASP A C 1
ATOM 2010 O O . ASP A 1 251 ? -6.391 -0.778 -31.959 1.00 66.50 251 ASP A O 1
ATOM 2014 N N . PRO A 1 252 ? -7.202 -1.333 -33.984 1.00 51.22 252 PRO A N 1
ATOM 2015 C CA . PRO A 1 252 ? -7.134 -2.760 -33.719 1.00 51.22 252 PRO A CA 1
ATOM 2016 C C . PRO A 1 252 ? -5.672 -3.161 -33.499 1.00 51.22 252 PRO A C 1
ATOM 2018 O O . PRO A 1 252 ? -4.787 -2.845 -34.300 1.00 51.22 252 PRO A O 1
ATOM 2021 N N . ILE A 1 253 ? -5.419 -3.838 -32.380 1.00 53.09 253 ILE A N 1
ATOM 2022 C CA . ILE A 1 253 ? -4.156 -4.531 -32.163 1.00 53.09 253 ILE A CA 1
ATOM 2023 C C . ILE A 1 253 ? -4.309 -5.861 -32.907 1.00 53.09 253 ILE A C 1
ATOM 2025 O O . ILE A 1 253 ? -5.097 -6.698 -32.468 1.00 53.09 253 ILE A O 1
ATOM 2029 N N . PHE A 1 254 ? -3.558 -5.996 -34.006 1.00 50.62 254 PHE A N 1
ATOM 2030 C CA . PHE A 1 254 ? -3.578 -7.065 -35.025 1.00 50.62 254 PHE A CA 1
ATOM 2031 C C . PHE A 1 254 ? -4.587 -6.873 -36.166 1.00 50.62 254 PHE A C 1
ATOM 2033 O O . PHE A 1 254 ? -5.813 -6.897 -35.927 1.00 50.62 254 PHE A O 1
#

Secondary structure (DSSP, 8-state):
-HHHHHHHHHHHHH-TT-HHHHHHHHTTSTT--HHHHHHHHHHHHTSSSHHHHGGG-S-HHHHHHHHHHHHHHHHHHH---HHHHHHHHHHHHHHHHHHH-TTTHHHHHHHHHHHHHHHHT-SSHHHHHHHHHHS-TTTTSS-----TT-TT------TTTTTT--EEEEEE---BTTTSS-TT--SHHHHHHHHHHHHHHHTTEEEEEEE---SEEEETTTEEEE--B-GGGTT--TTTSPPP----TTS---

pLDDT: mean 87.49, std 13.98, range [35.03, 98.25]

Sequence (254 aa):
AHVKDLLAHLRLIANPFDVVSWHRVLLLLEGIGPRTAALIEQWIQAQPQPLAALQSFPRRDVRERLSGLASLLERLSRLTNPAEQTDEVLRYYVPLLERQYPDDHPRRRKDLEHLVGLASEHRSLLAFLTHMALDPPTDSVDGVMATEGDNELLVLSTIHSAKGLEWRAVFVIWATEGRFPAPHSLAPEDLEEERRLLYVAVTRARDQLYITYPVKVFDRFQGVTLGKVSRFLEGISPNVLVPSRVVSSQDPIF

Radius of gyration: 23.53 Å; chains: 1; bounding box: 51×45×73 Å

Foldseek 3Di:
DLVVLLVLLLVCLVPVLPLVSQQSPQCLFPPRDNVNSVVLNVVLNPDPHSLQCLCVPPDPVSSVSSVLVSVLSVVLNPDWQQLVNLVSSLVSCLVSLCVVCVPCSVVSSVVSVVLSVQSNVDRGSVRSSVVCVVPPPPVQPDDDPPPPPPPPDDDDDALVVCAPAADQEAEAEAQFPCVQVPPVQPDPVSNVVSLVSVVSRQVRHDHYYHYDHDQWDQDPVPGIDGTHGHPSCPPPDCVGPPDDDDDDPPDDPD